Protein AF-A0A969ZSQ7-F1 (afdb_monomer)

Mean predicted aligned error: 23.07 Å

Radius of gyration: 61.76 Å; Cα contacts (8 Å, |Δi|>4): 231; chains: 1; bounding box: 95×28×209 Å

Secondary structure (DSSP, 8-state):
-HHHHHHHHHHHHHHHHTT-------------EEE-----EETTEEPP-SS--EEETTEEE--HHHHHHHTTEEEEEEGGGTEEEEEE-TT--S-HHHHHHHHHHHHHHHHHHHHHHHHHHHHHHHHHHHHHHHHHHHHHHHHHHHHHHHHHHHS--S---SHHHHHS----HHHHHHHHHHHSS---SHHHHHHHHHHHHSS----SS-SSS-SSS--HHHHHHHHHHHSS---SHHHHHHHHHHHHSS---S-SSSTTHHHH--HHHHHHHHHHHSS---SHHHHHHHHHHHHS-PPP-

Solvent-accessible surface area (backbone atoms only — not comparable to full-atom values): 18114 Å² total; per-residue (Å²): 110,77,69,58,54,54,53,52,53,50,53,52,52,53,56,62,61,68,70,72,76,77,79,81,78,75,78,77,81,77,80,67,72,47,76,59,96,68,82,52,69,57,95,92,38,77,58,76,62,96,52,81,35,35,36,47,89,93,39,80,47,68,57,64,64,47,56,38,47,74,70,60,33,40,79,44,80,39,75,92,76,74,40,78,48,77,43,78,40,89,82,70,61,75,58,68,65,55,58,50,49,52,50,50,52,51,51,52,52,51,52,50,51,51,51,51,51,54,52,49,56,50,52,53,51,55,49,52,54,49,51,55,50,51,56,50,51,51,52,53,50,50,50,53,51,52,55,48,54,53,50,49,66,72,59,61,72,76,89,79,54,76,76,45,44,76,71,68,67,79,70,47,66,62,20,44,47,42,31,25,75,75,67,78,46,74,64,85,50,72,67,45,44,43,47,12,36,25,69,56,70,76,44,71,72,78,76,86,74,70,70,78,53,79,84,77,76,80,43,65,66,27,52,43,38,32,24,72,75,67,76,45,76,69,86,48,72,69,43,47,51,49,9,42,26,67,57,70,76,47,75,80,80,83,81,82,70,45,83,62,44,66,68,60,63,32,64,64,21,40,48,42,32,23,74,74,66,79,44,72,66,87,48,72,69,44,36,53,47,12,38,26,68,57,69,75,46,78,87,83,130

Structure (mmCIF, N/CA/C/O backbone):
data_AF-A0A969ZSQ7-F1
#
_entry.id   AF-A0A969ZSQ7-F1
#
loop_
_atom_site.group_PDB
_atom_site.id
_atom_site.type_symbol
_atom_site.label_atom_id
_atom_site.label_alt_id
_atom_site.label_comp_id
_atom_site.label_asym_id
_atom_site.label_entity_id
_atom_site.label_seq_id
_atom_site.pdbx_PDB_ins_code
_atom_site.Cartn_x
_atom_site.Cartn_y
_atom_site.Cartn_z
_atom_site.occupancy
_atom_site.B_iso_or_equiv
_atom_site.auth_seq_id
_atom_site.auth_comp_id
_atom_site.auth_asym_id
_atom_site.auth_atom_id
_atom_site.pdbx_PDB_model_num
ATOM 1 N N . MET A 1 1 ? 10.959 5.715 130.810 1.00 61.47 1 MET A N 1
ATOM 2 C CA . MET A 1 1 ? 11.639 5.260 129.572 1.00 61.47 1 MET A CA 1
ATOM 3 C C . MET A 1 1 ? 10.783 4.331 128.705 1.00 61.47 1 MET A C 1
ATOM 5 O O . MET A 1 1 ? 10.544 4.699 127.569 1.00 61.47 1 MET A O 1
ATOM 9 N N . LYS A 1 2 ? 10.222 3.214 129.211 1.00 57.47 2 LYS A N 1
ATOM 10 C CA . LYS A 1 2 ? 9.442 2.240 128.397 1.00 57.47 2 LYS A CA 1
ATOM 11 C C . LYS A 1 2 ? 8.223 2.805 127.635 1.00 57.47 2 LYS A C 1
ATOM 13 O O . LYS A 1 2 ? 7.868 2.280 126.587 1.00 57.47 2 LYS A O 1
ATOM 18 N N . LYS A 1 3 ? 7.568 3.858 128.146 1.00 64.69 3 LYS A N 1
ATOM 19 C CA . LYS A 1 3 ? 6.442 4.522 127.455 1.00 64.69 3 LYS A CA 1
ATOM 20 C C . LYS A 1 3 ? 6.908 5.379 126.267 1.00 64.69 3 LYS A C 1
ATOM 22 O O . LYS A 1 3 ? 6.240 5.394 125.246 1.00 64.69 3 LYS A O 1
ATOM 27 N N . PHE A 1 4 ? 8.076 6.015 126.375 1.00 75.75 4 PHE A N 1
ATOM 28 C CA . PHE A 1 4 ? 8.642 6.862 125.320 1.00 75.75 4 PHE A CA 1
ATOM 29 C C . PHE A 1 4 ? 9.184 6.022 124.156 1.00 75.75 4 PHE A C 1
ATOM 31 O O . PHE A 1 4 ? 8.917 6.330 123.001 1.00 75.75 4 PHE A O 1
ATOM 38 N N . THR A 1 5 ? 9.838 4.892 124.453 1.00 69.25 5 THR A N 1
ATOM 39 C CA . THR A 1 5 ? 10.302 3.952 123.421 1.00 69.25 5 THR A CA 1
ATOM 40 C C . THR A 1 5 ? 9.153 3.355 122.611 1.00 69.25 5 THR A C 1
ATOM 42 O O . THR A 1 5 ? 9.301 3.209 121.406 1.00 69.25 5 THR A O 1
ATOM 45 N N . ARG A 1 6 ? 7.994 3.080 123.232 1.00 77.56 6 ARG A N 1
ATOM 46 C CA . ARG A 1 6 ? 6.798 2.565 122.531 1.00 77.56 6 ARG A CA 1
ATOM 47 C C . ARG A 1 6 ? 6.170 3.589 121.582 1.00 77.56 6 ARG A C 1
ATOM 49 O O . ARG A 1 6 ? 5.727 3.219 120.499 1.00 77.56 6 ARG A O 1
ATOM 56 N N . VAL A 1 7 ? 6.151 4.863 121.977 1.00 81.25 7 VAL A N 1
ATOM 57 C CA . VAL A 1 7 ? 5.645 5.956 121.129 1.00 81.25 7 VAL A CA 1
ATOM 58 C C . VAL A 1 7 ? 6.593 6.207 119.955 1.00 81.25 7 VAL A C 1
ATOM 60 O O . VAL A 1 7 ? 6.140 6.346 118.823 1.00 81.25 7 VAL A O 1
ATOM 63 N N . LEU A 1 8 ? 7.907 6.170 120.195 1.00 81.12 8 LEU A N 1
ATOM 64 C CA . LEU A 1 8 ? 8.912 6.355 119.149 1.00 81.12 8 LEU A CA 1
ATOM 65 C C . LEU A 1 8 ? 8.883 5.224 118.107 1.00 81.12 8 LEU A C 1
ATOM 67 O O . LEU A 1 8 ? 8.945 5.491 116.910 1.00 81.12 8 LEU A O 1
ATOM 71 N N . THR A 1 9 ? 8.711 3.968 118.535 1.00 80.69 9 THR A N 1
ATOM 72 C CA . THR A 1 9 ? 8.566 2.837 117.603 1.00 80.69 9 THR A CA 1
ATOM 73 C C . THR A 1 9 ? 7.286 2.914 116.771 1.00 80.69 9 THR A C 1
ATOM 75 O O . THR A 1 9 ? 7.308 2.547 115.601 1.00 80.69 9 THR A O 1
ATOM 78 N N . LEU A 1 10 ? 6.187 3.430 117.335 1.00 83.00 10 LEU A N 1
ATOM 79 C CA . LEU A 1 10 ? 4.943 3.648 116.588 1.00 83.00 10 LEU A CA 1
ATOM 80 C C . LEU A 1 10 ? 5.103 4.739 115.523 1.00 83.00 10 LEU A C 1
ATOM 82 O O . LEU A 1 10 ? 4.642 4.562 114.400 1.00 83.00 10 LEU A O 1
ATOM 86 N N . LEU A 1 11 ? 5.809 5.828 115.835 1.00 82.44 11 LEU A N 1
ATOM 87 C CA . LEU A 1 11 ? 6.062 6.903 114.872 1.00 82.44 11 LEU A CA 1
ATOM 88 C C . LEU A 1 11 ? 6.964 6.456 113.715 1.00 82.44 11 LEU A C 1
ATOM 90 O O . LEU A 1 11 ? 6.684 6.787 112.566 1.00 82.44 11 LEU A O 1
ATOM 94 N N . ILE A 1 12 ? 8.000 5.657 113.992 1.00 82.31 12 ILE A N 1
ATOM 95 C CA . ILE A 1 12 ? 8.876 5.114 112.943 1.00 82.31 12 ILE A CA 1
ATOM 96 C C . ILE A 1 12 ? 8.110 4.118 112.059 1.00 82.31 12 ILE A C 1
ATOM 98 O O . ILE A 1 12 ? 8.255 4.153 110.840 1.00 82.31 12 ILE A O 1
ATOM 102 N N . ALA A 1 13 ? 7.239 3.285 112.639 1.00 78.56 13 ALA A N 1
ATOM 103 C CA . ALA A 1 13 ? 6.396 2.374 111.865 1.00 78.56 13 ALA A CA 1
ATOM 104 C C . ALA A 1 13 ? 5.436 3.126 110.922 1.00 78.56 13 ALA A C 1
ATOM 106 O O . ALA A 1 13 ? 5.283 2.736 109.766 1.00 78.56 13 ALA A O 1
ATOM 107 N N . ILE A 1 14 ? 4.847 4.238 111.375 1.00 80.38 14 ILE A N 1
ATOM 108 C CA . ILE A 1 14 ? 3.971 5.082 110.545 1.00 80.38 14 ILE A CA 1
ATOM 109 C C . ILE A 1 14 ? 4.765 5.761 109.418 1.00 80.38 14 ILE A C 1
ATOM 111 O O . ILE A 1 14 ? 4.293 5.822 108.282 1.00 80.38 14 ILE A O 1
ATOM 115 N N . LEU A 1 15 ? 5.993 6.213 109.695 1.00 77.56 15 LEU A N 1
ATOM 116 C CA . LEU A 1 15 ? 6.852 6.840 108.690 1.00 77.56 15 LEU A CA 1
ATOM 117 C C . LEU A 1 15 ? 7.253 5.850 107.582 1.00 77.56 15 LEU A C 1
ATOM 119 O O . LEU A 1 15 ? 7.202 6.195 106.403 1.00 77.56 15 LEU A O 1
ATOM 123 N N . VAL A 1 16 ? 7.588 4.606 107.941 1.00 78.00 16 VAL A N 1
ATOM 124 C CA . VAL A 1 16 ? 7.942 3.553 106.971 1.00 78.00 16 VAL A CA 1
ATOM 125 C C . VAL A 1 16 ? 6.724 3.118 106.148 1.00 78.00 16 VAL A C 1
ATOM 127 O O . VAL A 1 16 ? 6.847 2.897 104.945 1.00 78.00 16 VAL A O 1
ATOM 130 N N . LEU A 1 17 ? 5.529 3.080 106.749 1.00 71.81 17 LEU A N 1
ATOM 131 C CA . LEU A 1 17 ? 4.286 2.790 106.024 1.00 71.81 17 LEU A CA 1
ATOM 132 C C . LEU A 1 17 ? 3.929 3.887 105.008 1.00 71.81 17 LEU A C 1
ATOM 134 O O . LEU A 1 17 ? 3.378 3.582 103.950 1.00 71.81 17 LEU A O 1
ATOM 138 N N . SER A 1 18 ? 4.305 5.142 105.272 1.00 65.88 18 SER A N 1
ATOM 139 C CA . SER A 1 18 ? 3.998 6.267 104.380 1.00 65.88 18 SER A CA 1
ATOM 140 C C . SER A 1 18 ? 4.801 6.296 103.068 1.00 65.88 18 SER A C 1
ATOM 142 O O . SER A 1 18 ? 4.417 7.011 102.147 1.00 65.88 18 SER A O 1
ATOM 144 N N . GLN A 1 19 ? 5.872 5.502 102.929 1.00 64.06 19 GLN A N 1
ATOM 145 C CA . GLN A 1 19 ? 6.703 5.490 101.712 1.00 64.06 19 GLN A CA 1
ATOM 146 C C . GLN A 1 19 ? 6.273 4.471 100.642 1.00 64.06 19 GLN A C 1
ATOM 148 O O . GLN A 1 19 ? 6.934 4.338 99.617 1.00 64.06 19 GLN A O 1
ATOM 153 N N . SER A 1 20 ? 5.157 3.763 100.828 1.00 61.28 20 SER A N 1
ATOM 154 C CA . SER A 1 20 ? 4.711 2.709 99.899 1.00 61.28 20 SER A CA 1
ATOM 155 C C . SER A 1 20 ? 3.715 3.170 98.823 1.00 61.28 20 SER A C 1
ATOM 157 O O . SER A 1 20 ? 2.967 2.361 98.278 1.00 61.28 20 SER A O 1
ATOM 159 N N . MET A 1 21 ? 3.717 4.454 98.452 1.00 62.06 21 MET A N 1
ATOM 160 C CA . MET A 1 21 ? 2.939 4.934 97.304 1.00 62.06 21 MET A CA 1
ATOM 161 C C . MET A 1 21 ? 3.790 4.889 96.027 1.00 62.06 21 MET A C 1
ATOM 163 O O . MET A 1 21 ? 4.382 5.877 95.598 1.00 62.06 21 MET A O 1
ATOM 167 N N . VAL A 1 22 ? 3.858 3.710 95.407 1.00 66.19 22 VAL A N 1
ATOM 168 C CA . VAL A 1 22 ? 4.329 3.580 94.023 1.00 66.19 22 VAL A CA 1
ATOM 169 C C . VAL A 1 22 ? 3.197 4.060 93.117 1.00 66.19 22 VAL A C 1
ATOM 171 O O . VAL A 1 22 ? 2.190 3.373 92.954 1.00 66.19 22 VAL A O 1
ATOM 174 N N . TYR A 1 23 ? 3.336 5.244 92.523 1.00 66.75 23 TYR A N 1
ATOM 175 C CA . TYR A 1 23 ? 2.441 5.656 91.446 1.00 66.75 23 TYR A CA 1
ATOM 176 C C . TYR A 1 23 ? 2.728 4.776 90.230 1.00 66.75 23 TYR A C 1
ATOM 178 O O . TYR A 1 23 ? 3.790 4.874 89.615 1.00 66.75 23 TYR A O 1
ATOM 186 N N . ALA A 1 24 ? 1.782 3.911 89.871 1.00 56.81 24 ALA A N 1
ATOM 187 C CA . ALA A 1 24 ? 1.786 3.273 88.566 1.00 56.81 24 ALA A CA 1
ATOM 188 C C . ALA A 1 24 ? 1.605 4.371 87.505 1.00 56.81 24 ALA A C 1
ATOM 190 O O . ALA A 1 24 ? 0.488 4.797 87.214 1.00 56.81 24 ALA A O 1
ATOM 191 N N . SER A 1 25 ? 2.711 4.866 86.944 1.00 62.16 25 SER A N 1
ATOM 192 C CA . SER A 1 25 ? 2.674 5.654 85.715 1.00 62.16 25 SER A CA 1
ATOM 193 C C . SER A 1 25 ? 2.266 4.707 84.593 1.00 62.16 25 SER A C 1
ATOM 195 O O . SER A 1 25 ? 3.094 4.015 84.003 1.00 62.16 25 SER A O 1
ATOM 197 N N . GLY A 1 26 ? 0.958 4.600 84.357 1.00 60.06 26 GLY A N 1
ATOM 198 C CA . GLY A 1 26 ? 0.441 3.929 83.178 1.00 60.06 26 GLY A CA 1
ATOM 199 C C . GLY A 1 26 ? 0.959 4.676 81.957 1.00 60.06 26 GLY A C 1
ATOM 200 O O . GLY A 1 26 ? 0.503 5.782 81.666 1.00 60.06 26 GLY A O 1
ATOM 201 N N . THR A 1 27 ? 1.924 4.100 81.248 1.00 57.12 27 THR A N 1
ATOM 202 C CA . THR A 1 27 ? 2.354 4.609 79.950 1.00 57.12 27 THR A CA 1
ATOM 203 C C . THR A 1 27 ? 1.152 4.553 79.007 1.00 57.12 27 THR A C 1
ATOM 205 O O . THR A 1 27 ? 0.773 3.500 78.497 1.00 57.12 27 THR A O 1
ATOM 208 N N . ARG A 1 28 ? 0.496 5.698 78.776 1.00 59.94 28 ARG A N 1
ATOM 209 C CA . ARG A 1 28 ? -0.471 5.826 77.682 1.00 59.94 28 ARG A CA 1
ATOM 210 C C . ARG A 1 28 ? 0.310 5.683 76.383 1.00 59.94 28 ARG A C 1
ATOM 212 O O . ARG A 1 28 ? 0.975 6.622 75.959 1.00 59.94 28 ARG A O 1
ATOM 219 N N . SER A 1 29 ? 0.238 4.511 75.759 1.00 59.28 29 SER A N 1
ATOM 220 C CA . SER A 1 29 ? 0.692 4.349 74.381 1.00 59.28 29 SER A CA 1
ATOM 221 C C . SER A 1 29 ? -0.190 5.226 73.492 1.00 59.28 29 SER A C 1
ATOM 223 O O . SER A 1 29 ? -1.377 4.953 73.305 1.00 59.28 29 SER A O 1
ATOM 225 N N . THR A 1 30 ? 0.353 6.344 73.016 1.00 58.38 30 THR A N 1
ATOM 226 C CA . THR A 1 30 ? -0.350 7.237 72.098 1.00 58.38 30 THR A CA 1
ATOM 227 C C . THR A 1 30 ? -0.219 6.669 70.687 1.00 58.38 30 THR A C 1
ATOM 229 O O . THR A 1 30 ? 0.828 6.754 70.047 1.00 58.38 30 THR A O 1
ATOM 232 N N . LYS A 1 31 ? -1.293 6.058 70.172 1.00 66.88 31 LYS A N 1
ATOM 233 C CA . LYS A 1 31 ? -1.353 5.687 68.753 1.00 66.88 31 LYS A CA 1
ATOM 234 C C . LYS A 1 31 ? -1.403 6.965 67.917 1.00 66.88 31 LYS A C 1
ATOM 236 O O . LYS A 1 31 ? -2.297 7.788 68.101 1.00 66.88 31 LYS A O 1
ATOM 241 N N . ARG A 1 32 ? -0.450 7.143 66.997 1.00 66.19 32 ARG A N 1
ATOM 242 C CA . ARG A 1 32 ? -0.498 8.241 66.019 1.00 66.19 32 ARG A CA 1
ATOM 243 C C . ARG A 1 32 ? -1.578 7.902 64.992 1.00 66.19 32 ARG A C 1
ATOM 245 O O . ARG A 1 32 ? -1.411 6.964 64.217 1.00 66.19 32 ARG A O 1
ATOM 252 N N . VAL A 1 33 ? -2.681 8.641 65.026 1.00 70.06 33 VAL A N 1
ATOM 253 C CA . VAL A 1 33 ? -3.760 8.568 64.035 1.00 70.06 33 VAL A CA 1
ATOM 254 C C . VAL A 1 33 ? -3.617 9.777 63.124 1.00 70.06 33 VAL A C 1
ATOM 256 O O . VAL A 1 33 ? -3.600 10.907 63.609 1.00 70.06 33 VAL A O 1
ATOM 259 N N . TRP A 1 34 ? -3.492 9.550 61.819 1.00 71.88 34 TRP A N 1
ATOM 260 C CA . TRP A 1 34 ? -3.538 10.625 60.833 1.00 71.88 34 TRP A CA 1
ATOM 261 C C . TRP A 1 34 ? -4.888 10.608 60.123 1.00 71.88 34 TRP A C 1
ATOM 263 O O . TRP A 1 34 ? -5.304 9.582 59.582 1.00 71.88 34 TRP A O 1
ATOM 273 N N . GLN A 1 35 ? -5.563 11.752 60.147 1.00 66.62 35 GLN A N 1
ATOM 274 C CA . GLN A 1 35 ? -6.779 12.023 59.392 1.00 66.62 35 GLN A CA 1
ATOM 275 C C . GLN A 1 35 ? -6.407 13.056 58.335 1.00 66.62 35 GLN A C 1
ATOM 277 O O . GLN A 1 35 ? -6.004 14.169 58.670 1.00 66.62 35 GLN A O 1
ATOM 282 N N . GLY A 1 36 ? -6.490 12.682 57.066 1.00 66.62 36 GLY A N 1
ATOM 283 C CA . GLY A 1 36 ? -6.283 13.615 55.966 1.00 66.62 36 GLY A CA 1
ATOM 284 C C . GLY A 1 36 ? -7.260 13.358 54.828 1.00 66.62 36 GLY A C 1
ATOM 285 O O . GLY A 1 36 ? -8.027 12.391 54.888 1.00 66.62 36 GLY A O 1
ATOM 286 N N . PRO A 1 37 ? -7.275 14.230 53.803 1.00 71.06 37 PRO A N 1
ATOM 287 C CA . PRO A 1 37 ? -8.263 14.199 52.731 1.00 71.06 37 PRO A CA 1
ATOM 288 C C . PRO A 1 37 ? -7.980 13.047 51.758 1.00 71.06 37 PRO A C 1
ATOM 290 O O . PRO A 1 37 ? -7.481 13.237 50.655 1.00 71.06 37 PRO A O 1
ATOM 293 N N . LEU A 1 38 ? -8.287 11.829 52.190 1.00 82.38 38 LEU A N 1
ATOM 294 C CA . LEU A 1 38 ? -8.284 10.636 51.358 1.00 82.38 38 LEU A CA 1
ATOM 295 C C . LEU A 1 38 ? -9.624 10.554 50.625 1.00 82.38 38 LEU A C 1
ATOM 297 O O . LEU A 1 38 ? -10.677 10.446 51.255 1.00 82.38 38 LEU A O 1
ATOM 301 N N . GLN A 1 39 ? -9.569 10.618 49.297 1.00 85.44 39 GLN A N 1
ATOM 302 C CA . GLN A 1 39 ? -10.719 10.406 48.422 1.00 85.44 39 GLN A CA 1
ATOM 303 C C . GLN A 1 39 ? -10.712 8.965 47.912 1.00 85.44 39 GLN A C 1
ATOM 305 O O . GLN A 1 39 ? -9.653 8.404 47.630 1.00 85.44 39 GLN A O 1
ATOM 310 N N . VAL A 1 40 ? -11.896 8.367 47.806 1.00 85.94 40 VAL A N 1
ATOM 311 C CA . VAL A 1 40 ? -12.089 7.000 47.311 1.00 85.94 40 VAL A CA 1
ATOM 312 C C . VAL A 1 40 ? -12.930 7.077 46.046 1.00 85.94 40 VAL A C 1
ATOM 314 O O . VAL A 1 40 ? -13.956 7.750 46.044 1.00 85.94 40 VAL A O 1
ATOM 317 N N . PHE A 1 41 ? -12.504 6.387 44.988 1.00 88.81 41 PHE A N 1
ATOM 318 C CA . PHE A 1 41 ? -13.216 6.325 43.712 1.00 88.81 41 PHE A CA 1
ATOM 319 C C . PHE A 1 41 ? -13.635 4.887 43.403 1.00 88.81 41 PHE A C 1
ATOM 321 O O . PHE A 1 41 ? -12.869 3.953 43.639 1.00 88.81 41 PHE A O 1
ATOM 328 N N . TYR A 1 42 ? -14.831 4.725 42.846 1.00 83.69 42 TYR A N 1
ATOM 329 C CA . TYR A 1 42 ? -15.335 3.480 42.272 1.00 83.69 42 TYR A CA 1
ATOM 330 C C . TYR A 1 42 ? -15.841 3.785 40.860 1.00 83.69 42 TYR A C 1
ATOM 332 O O . TYR A 1 42 ? -16.658 4.686 40.697 1.00 83.69 42 TYR A O 1
ATOM 340 N N . ASN A 1 43 ? -15.315 3.092 39.843 1.00 83.56 43 ASN A N 1
ATOM 341 C CA . ASN A 1 43 ? -15.604 3.363 38.425 1.00 83.56 43 ASN A CA 1
ATOM 342 C C . ASN A 1 43 ? -15.529 4.862 38.072 1.00 83.56 43 ASN A C 1
ATOM 344 O O . ASN A 1 43 ? -16.466 5.428 37.522 1.00 83.56 43 ASN A O 1
ATOM 348 N N . GLU A 1 44 ? -14.426 5.513 38.460 1.00 86.75 44 GLU A N 1
ATOM 349 C CA . GLU A 1 44 ? -14.158 6.946 38.226 1.00 86.75 44 GLU A CA 1
ATOM 350 C C . GLU A 1 44 ? -15.107 7.927 38.949 1.00 86.75 44 GLU A C 1
ATOM 352 O O . GLU A 1 44 ? -14.930 9.141 38.862 1.00 86.75 44 GLU A O 1
ATOM 357 N N . GLN A 1 45 ? -16.057 7.432 39.747 1.00 83.31 45 GLN A N 1
ATOM 358 C CA . GLN A 1 45 ? -16.962 8.247 40.557 1.00 83.31 45 GLN A CA 1
ATOM 359 C C . GLN A 1 45 ? -16.508 8.297 42.019 1.00 83.31 45 GLN A C 1
ATOM 361 O O . GLN A 1 45 ? -16.139 7.281 42.610 1.00 83.31 45 GLN A O 1
ATOM 366 N N . ALA A 1 46 ? -16.536 9.487 42.623 1.00 86.88 46 ALA A N 1
ATOM 367 C CA . ALA A 1 46 ? -16.163 9.674 44.023 1.00 86.88 46 ALA A CA 1
ATOM 368 C C . ALA A 1 46 ? -17.200 9.031 44.962 1.00 86.88 46 ALA A C 1
ATOM 370 O O . ALA A 1 46 ? -18.390 9.346 44.907 1.00 86.88 46 ALA A O 1
ATOM 371 N N . VAL A 1 47 ? -16.738 8.159 45.859 1.00 87.81 47 VAL A N 1
ATOM 372 C CA . VAL A 1 47 ? -17.571 7.507 46.874 1.00 87.81 47 VAL A CA 1
ATOM 373 C C . VAL A 1 47 ? -17.813 8.475 48.029 1.00 87.81 47 VAL A C 1
ATOM 375 O O . VAL A 1 47 ? -16.870 9.016 48.610 1.00 87.81 47 VAL A O 1
ATOM 378 N N . GLN A 1 48 ? -19.078 8.672 48.403 1.00 86.12 48 GLN A N 1
ATOM 379 C CA . GLN A 1 48 ? -19.420 9.467 49.580 1.00 86.12 48 GLN A CA 1
ATOM 380 C C . GLN A 1 48 ? -19.102 8.687 50.859 1.00 86.12 48 GLN A C 1
ATOM 382 O O . GLN A 1 48 ? -19.614 7.593 51.084 1.00 86.12 48 GLN A O 1
ATOM 387 N N . LEU A 1 49 ? -18.251 9.257 51.714 1.00 85.88 49 LEU A N 1
ATOM 388 C CA . LEU A 1 49 ? -17.833 8.638 52.969 1.00 85.88 49 LEU A CA 1
ATOM 389 C C . LEU A 1 49 ? -18.480 9.360 54.154 1.00 85.88 49 LEU A C 1
ATOM 391 O O . LEU A 1 49 ? -18.265 10.553 54.351 1.00 85.88 49 LEU A O 1
ATOM 395 N N . SER A 1 50 ? -19.215 8.626 54.994 1.00 81.88 50 SER A N 1
ATOM 396 C CA . SER A 1 50 ? -19.800 9.157 56.239 1.00 81.88 50 SER A CA 1
ATOM 397 C C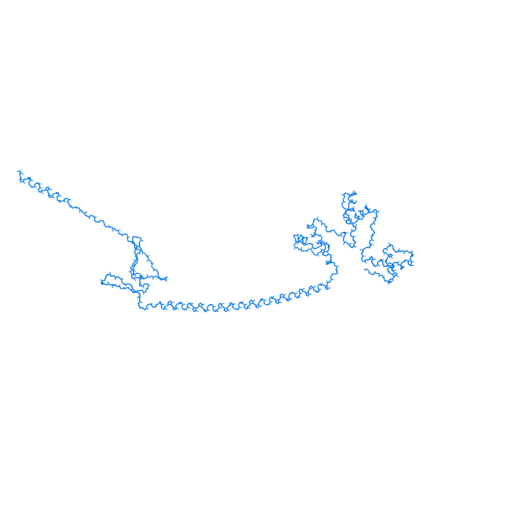 . SER A 1 50 ? -18.757 9.451 57.324 1.00 81.88 50 SER A C 1
ATOM 399 O O . SER A 1 50 ? -19.045 10.097 58.329 1.00 81.88 50 SER A O 1
ATOM 401 N N . THR A 1 51 ? -17.548 8.915 57.179 1.00 84.75 51 THR A N 1
ATOM 402 C CA . THR A 1 51 ? -16.439 9.094 58.117 1.00 84.75 51 THR A CA 1
ATOM 403 C C . THR A 1 51 ? -15.145 9.150 57.322 1.00 84.75 51 THR A C 1
ATOM 405 O O . THR A 1 51 ? -14.957 8.372 56.388 1.00 84.75 51 THR A O 1
ATOM 408 N N . GLN A 1 52 ? -14.258 10.079 57.669 1.00 85.81 52 GLN A N 1
ATOM 409 C CA . GLN A 1 52 ? -13.010 10.249 56.934 1.00 85.81 52 GLN A CA 1
ATOM 410 C C . GLN A 1 52 ? -12.095 9.025 57.121 1.00 85.81 52 GLN A C 1
ATOM 412 O O . GLN A 1 52 ? -12.016 8.493 58.234 1.00 85.81 52 GLN A O 1
ATOM 417 N N . PRO A 1 53 ? -11.391 8.572 56.069 1.00 89.06 53 PRO A N 1
ATOM 418 C CA . PRO A 1 53 ? -10.394 7.521 56.201 1.00 89.06 53 PRO A CA 1
ATOM 419 C C . PRO A 1 53 ? -9.305 7.894 57.208 1.00 89.06 53 PRO A C 1
ATOM 421 O O . PRO A 1 53 ? -8.896 9.052 57.306 1.00 89.06 53 PRO A O 1
ATOM 424 N N . MET A 1 54 ? -8.807 6.898 57.936 1.00 88.50 54 MET A N 1
ATOM 425 C CA . MET A 1 54 ? -7.774 7.092 58.956 1.00 88.50 54 MET A CA 1
ATOM 426 C C . MET A 1 54 ? -6.548 6.255 58.635 1.00 88.50 54 MET A C 1
ATOM 428 O O . MET A 1 54 ? -6.679 5.091 58.272 1.00 88.50 54 MET A O 1
ATOM 432 N N . ILE A 1 55 ? -5.355 6.806 58.833 1.00 87.00 55 ILE A N 1
ATOM 433 C CA . ILE A 1 55 ? -4.113 6.033 58.789 1.00 87.00 55 ILE A CA 1
ATOM 434 C C . ILE A 1 55 ? -3.674 5.761 60.228 1.00 87.00 55 ILE A C 1
ATOM 436 O O . ILE A 1 55 ? -3.404 6.692 60.990 1.00 87.00 55 ILE A O 1
ATOM 440 N N . ILE A 1 56 ? -3.607 4.483 60.599 1.00 88.50 56 ILE A N 1
ATOM 441 C CA . ILE A 1 56 ? -3.146 4.011 61.911 1.00 88.50 56 ILE A CA 1
ATOM 442 C C . ILE A 1 56 ? -2.034 2.999 61.660 1.00 88.50 56 ILE A C 1
ATOM 444 O O . ILE A 1 56 ? -2.243 2.041 60.923 1.00 88.50 56 ILE A O 1
ATOM 448 N N . GLU A 1 57 ? -0.855 3.212 62.254 1.00 87.44 57 GLU A N 1
ATOM 449 C CA . GLU A 1 57 ? 0.282 2.276 62.147 1.00 87.44 57 GLU A CA 1
ATOM 450 C C . GLU A 1 57 ? 0.589 1.877 60.686 1.00 87.44 57 GLU A C 1
ATOM 452 O O . GLU A 1 57 ? 0.792 0.709 60.362 1.00 87.44 57 GLU A O 1
ATOM 457 N N . ASN A 1 58 ? 0.594 2.869 59.785 1.00 86.69 58 ASN A N 1
ATOM 458 C CA . ASN A 1 58 ? 0.848 2.695 58.350 1.00 86.69 58 ASN A CA 1
ATOM 459 C C . ASN A 1 58 ? -0.191 1.831 57.600 1.00 86.69 58 ASN A C 1
ATOM 461 O O . ASN A 1 58 ? 0.091 1.302 56.526 1.00 86.69 58 ASN A O 1
ATOM 465 N N . ARG A 1 59 ? -1.402 1.685 58.150 1.00 88.25 59 ARG A N 1
ATOM 466 C CA . ARG A 1 59 ? -2.554 1.059 57.488 1.00 88.25 59 ARG A CA 1
ATOM 467 C C . ARG A 1 59 ? -3.679 2.067 57.332 1.00 88.25 59 ARG A C 1
ATOM 469 O O . ARG A 1 59 ? -4.014 2.769 58.284 1.00 88.25 59 ARG A O 1
ATOM 476 N N . THR A 1 60 ? -4.283 2.100 56.151 1.00 89.12 60 THR A N 1
ATOM 477 C CA . THR A 1 60 ? -5.452 2.936 55.872 1.00 89.12 60 THR A CA 1
ATOM 478 C C . THR A 1 60 ? -6.725 2.175 56.221 1.00 89.12 60 THR A C 1
ATOM 480 O O . THR A 1 60 ? -6.985 1.098 55.692 1.00 89.12 60 THR A O 1
ATOM 483 N N . TYR A 1 61 ? -7.526 2.751 57.105 1.00 88.88 61 TYR A N 1
ATOM 484 C CA . TYR A 1 61 ? -8.822 2.252 57.529 1.00 88.88 61 TYR A CA 1
ATOM 485 C C . TYR A 1 61 ? -9.914 3.037 56.813 1.00 88.88 61 TYR A C 1
ATOM 487 O O . TYR A 1 61 ? -9.952 4.268 56.875 1.00 88.88 61 TYR A O 1
ATOM 495 N N . LEU A 1 62 ? -10.802 2.304 56.146 1.00 89.94 62 LEU A N 1
ATOM 496 C CA . LEU A 1 62 ? -11.956 2.840 55.435 1.00 89.94 62 LEU A CA 1
ATOM 497 C C . LEU A 1 62 ? -13.252 2.449 56.158 1.00 89.94 62 LEU A C 1
ATOM 499 O O . LEU A 1 62 ? -13.323 1.353 56.723 1.00 89.94 62 LEU A O 1
ATOM 503 N N . PRO A 1 63 ? -14.296 3.297 56.128 1.00 90.12 63 PRO A N 1
ATOM 504 C CA . PRO A 1 63 ? -15.609 2.924 56.641 1.00 90.12 63 PRO A CA 1
ATOM 505 C C . PRO A 1 63 ? -16.191 1.777 55.808 1.00 90.12 63 PRO A C 1
ATOM 507 O O . PRO A 1 63 ? -16.609 1.974 54.669 1.00 90.12 63 PRO A O 1
ATOM 510 N N . ILE A 1 64 ? -16.238 0.572 56.382 1.00 89.75 64 ILE A N 1
ATOM 511 C CA . ILE A 1 64 ? -16.658 -0.643 55.667 1.00 89.75 64 ILE A CA 1
ATOM 512 C C . ILE A 1 64 ? -18.061 -0.527 55.056 1.00 89.75 64 ILE A C 1
ATOM 514 O O . ILE A 1 64 ? -18.286 -1.016 53.953 1.00 89.75 64 ILE A O 1
ATOM 518 N N . ARG A 1 65 ? -18.986 0.169 55.734 1.00 90.12 65 ARG A N 1
ATOM 519 C CA . ARG A 1 65 ? -20.351 0.393 55.243 1.00 90.12 65 ARG A CA 1
ATOM 520 C C . ARG A 1 65 ? -20.361 1.179 53.932 1.00 90.12 65 ARG A C 1
ATOM 522 O O . ARG A 1 65 ? -21.001 0.736 52.993 1.00 90.12 65 ARG A O 1
ATOM 529 N N . ALA A 1 66 ? -19.605 2.276 53.850 1.00 88.56 66 ALA A N 1
ATOM 530 C CA . ALA A 1 66 ? -19.558 3.108 52.648 1.00 88.56 66 ALA A CA 1
ATOM 531 C C . ALA A 1 66 ? -18.989 2.342 51.441 1.00 88.56 66 ALA A C 1
ATOM 533 O O . ALA A 1 66 ? -19.484 2.479 50.329 1.00 88.56 66 ALA A O 1
ATOM 534 N N . ILE A 1 67 ? -17.982 1.490 51.669 1.00 90.00 67 ILE A N 1
ATOM 535 C CA . ILE A 1 67 ? -17.410 0.642 50.613 1.00 90.00 67 ILE A CA 1
ATOM 536 C C . ILE A 1 67 ? -18.410 -0.428 50.163 1.00 90.00 67 ILE A C 1
ATOM 538 O O . ILE A 1 67 ? -18.612 -0.615 48.968 1.00 90.00 67 ILE A O 1
ATOM 542 N N . ALA A 1 68 ? -19.060 -1.113 51.105 1.00 90.81 68 ALA A N 1
ATOM 543 C CA . ALA A 1 68 ? -20.047 -2.139 50.787 1.00 90.81 68 ALA A CA 1
ATOM 544 C C . ALA A 1 68 ? -21.279 -1.557 50.064 1.00 90.81 68 ALA A C 1
ATOM 546 O O . ALA A 1 68 ? -21.756 -2.150 49.101 1.00 90.81 68 ALA A O 1
ATOM 547 N N . GLU A 1 69 ? -21.753 -0.374 50.463 1.00 86.25 69 GLU A N 1
ATOM 548 C CA . GLU A 1 69 ? -22.851 0.331 49.790 1.00 86.25 69 GLU A CA 1
ATOM 549 C C . GLU A 1 69 ? -22.463 0.809 48.384 1.00 86.25 69 GLU A C 1
ATOM 551 O O . GLU A 1 69 ? -23.263 0.669 47.460 1.00 86.25 69 GLU A O 1
ATOM 556 N N . ALA A 1 70 ? -21.233 1.302 48.188 1.00 86.12 70 ALA A N 1
ATOM 557 C CA . ALA A 1 70 ? -20.721 1.660 46.860 1.00 86.12 70 ALA A CA 1
ATOM 558 C C . ALA A 1 70 ? -20.666 0.450 45.911 1.00 86.12 70 ALA A C 1
ATOM 560 O O . ALA A 1 70 ? -20.913 0.586 44.717 1.00 86.12 70 ALA A O 1
ATOM 561 N N . LEU A 1 71 ? -20.412 -0.743 46.456 1.00 86.81 71 LEU A N 1
ATOM 562 C CA . LEU A 1 71 ? -20.476 -2.022 45.743 1.00 86.81 71 LEU A CA 1
ATOM 563 C C . LEU A 1 71 ? -21.907 -2.589 45.640 1.00 86.81 71 LEU A C 1
ATOM 565 O O . LEU A 1 71 ? -22.089 -3.737 45.240 1.00 86.81 71 LEU A O 1
ATOM 569 N N . ASN A 1 72 ? -22.927 -1.800 45.998 1.00 84.25 72 ASN A N 1
ATOM 570 C CA . ASN A 1 72 ? -24.345 -2.163 45.980 1.00 84.25 72 ASN A CA 1
ATOM 571 C C . ASN A 1 72 ? -24.694 -3.405 46.829 1.00 84.25 72 ASN A C 1
ATOM 573 O O . ASN A 1 72 ? -25.617 -4.162 46.512 1.00 84.25 72 ASN A O 1
ATOM 577 N N . MET A 1 73 ? -23.969 -3.613 47.928 1.00 87.69 73 MET A N 1
ATOM 578 C CA . MET A 1 73 ? -24.216 -4.690 48.887 1.00 87.69 73 MET A CA 1
ATOM 579 C C . MET A 1 73 ? -25.134 -4.223 50.023 1.00 87.69 73 MET A C 1
ATOM 581 O O . MET A 1 73 ? -25.199 -3.039 50.355 1.00 87.69 73 MET A O 1
ATOM 585 N N . ASN A 1 74 ? -25.834 -5.165 50.657 1.00 88.62 74 ASN A N 1
ATOM 586 C CA . ASN A 1 74 ? -26.613 -4.902 51.863 1.00 88.62 74 ASN A CA 1
ATOM 587 C C . ASN A 1 74 ? -25.739 -5.067 53.114 1.00 88.62 74 ASN A C 1
ATOM 589 O O . ASN A 1 74 ? -25.047 -6.078 53.251 1.00 88.62 74 ASN A O 1
ATOM 593 N N . VAL A 1 75 ? -25.808 -4.101 54.033 1.00 90.44 75 VAL A N 1
ATOM 594 C CA . VAL A 1 75 ? -25.038 -4.084 55.285 1.00 90.44 75 VAL A CA 1
ATOM 595 C C . VAL A 1 75 ? -25.996 -4.059 56.470 1.00 90.44 75 VAL A C 1
ATOM 597 O O . VAL A 1 75 ? -26.685 -3.070 56.703 1.00 90.44 75 VAL A O 1
ATOM 600 N N . GLU A 1 76 ? -25.994 -5.127 57.259 1.00 92.00 76 GLU A N 1
ATOM 601 C CA . GLU A 1 76 ? -26.847 -5.288 58.435 1.00 92.00 76 GLU A CA 1
ATOM 602 C C . GLU A 1 76 ? -25.995 -5.423 59.704 1.00 92.00 76 GLU A C 1
ATOM 604 O O . GLU A 1 76 ? -24.929 -6.046 59.702 1.00 92.00 76 GLU A O 1
ATOM 609 N N . TRP A 1 77 ? -26.462 -4.833 60.802 1.00 93.44 77 TRP A N 1
ATOM 610 C CA . TRP A 1 77 ? -25.899 -5.075 62.126 1.00 93.44 77 TRP A CA 1
ATOM 611 C C . TRP A 1 77 ? -26.656 -6.219 62.799 1.00 93.44 77 TRP A C 1
ATOM 613 O O . TRP A 1 77 ? -27.870 -6.149 62.962 1.00 93.44 77 TRP A O 1
ATOM 623 N N . VAL A 1 78 ? -25.937 -7.268 63.195 1.00 94.88 78 VAL A N 1
ATOM 624 C CA . VAL A 1 78 ? -26.505 -8.432 63.877 1.00 94.88 78 VAL A CA 1
ATOM 625 C C . VAL A 1 78 ? -26.248 -8.290 65.372 1.00 94.88 78 VAL A C 1
ATOM 627 O O . VAL A 1 78 ? -25.163 -8.612 65.865 1.00 94.88 78 VAL A O 1
ATOM 630 N N . ASP A 1 79 ? -27.260 -7.822 66.103 1.00 95.38 79 ASP A N 1
ATOM 631 C CA . ASP A 1 79 ? -27.160 -7.555 67.544 1.00 95.38 79 ASP A CA 1
ATOM 632 C C . ASP A 1 79 ? -26.754 -8.790 68.358 1.00 95.38 79 ASP A C 1
ATOM 634 O O . ASP A 1 79 ? -25.918 -8.693 69.259 1.00 95.38 79 ASP A O 1
ATOM 638 N N . ALA A 1 80 ? -27.293 -9.964 68.010 1.00 94.75 80 ALA A N 1
ATOM 639 C CA . ALA A 1 80 ? -27.071 -11.210 68.746 1.00 94.75 80 ALA A CA 1
ATOM 640 C C . ALA A 1 80 ? -25.588 -11.613 68.825 1.00 94.75 80 ALA A C 1
ATOM 642 O O . ALA A 1 80 ? -25.128 -12.115 69.848 1.00 94.75 80 ALA A O 1
ATOM 643 N N . THR A 1 81 ? -24.833 -11.376 67.753 1.00 96.31 81 THR A N 1
ATOM 644 C CA . THR A 1 81 ? -23.412 -11.735 67.633 1.00 96.31 81 THR A CA 1
ATOM 645 C C . THR A 1 81 ? -22.488 -10.526 67.699 1.00 96.31 81 THR A C 1
ATOM 647 O O . THR A 1 81 ? -21.271 -10.692 67.631 1.00 96.31 81 THR A O 1
ATOM 650 N N . ARG A 1 82 ? -23.045 -9.312 67.822 1.00 94.44 82 ARG A N 1
ATOM 651 C CA . ARG A 1 82 ? -22.320 -8.038 67.705 1.00 94.44 82 ARG A CA 1
ATOM 652 C C . ARG A 1 82 ? -21.427 -8.002 66.462 1.00 94.44 82 ARG A C 1
ATOM 654 O O . ARG A 1 82 ? -20.263 -7.603 66.529 1.00 94.44 82 ARG A O 1
ATOM 661 N N . SER A 1 83 ? -21.960 -8.471 65.336 1.00 93.69 83 SER A N 1
ATOM 662 C CA . SER A 1 83 ? -21.226 -8.575 64.077 1.00 93.69 83 SER A CA 1
ATOM 663 C C . SER A 1 83 ? -21.926 -7.826 62.951 1.00 93.69 83 SER A C 1
ATOM 665 O O . SER A 1 83 ? -23.123 -7.552 62.994 1.00 93.69 83 SER A O 1
ATOM 667 N N . ILE A 1 84 ? -21.156 -7.490 61.919 1.00 92.06 84 ILE A N 1
ATOM 668 C CA . ILE A 1 84 ? -21.677 -6.911 60.682 1.00 92.06 84 ILE A CA 1
ATOM 669 C C . ILE A 1 84 ? -21.902 -8.056 59.696 1.00 92.06 84 ILE A C 1
ATOM 671 O O . ILE A 1 84 ? -20.991 -8.850 59.455 1.00 92.06 84 ILE A O 1
ATOM 675 N N . ARG A 1 85 ? -23.099 -8.130 59.114 1.00 92.62 85 ARG A N 1
ATOM 676 C CA . ARG A 1 85 ? -23.428 -9.053 58.029 1.00 92.62 85 ARG A CA 1
ATOM 677 C C . ARG A 1 85 ? -23.504 -8.275 56.722 1.00 92.62 85 ARG A C 1
ATOM 679 O O . ARG A 1 85 ? -24.319 -7.368 56.583 1.00 92.62 85 ARG A O 1
ATOM 686 N N . ILE A 1 86 ? -22.652 -8.645 55.772 1.00 92.50 86 ILE A N 1
ATOM 687 C CA . ILE A 1 86 ? -22.664 -8.102 54.413 1.00 92.50 86 ILE A CA 1
ATOM 688 C C . ILE A 1 86 ? -23.193 -9.197 53.493 1.00 92.50 86 ILE A C 1
ATOM 690 O O . ILE A 1 86 ? -22.721 -10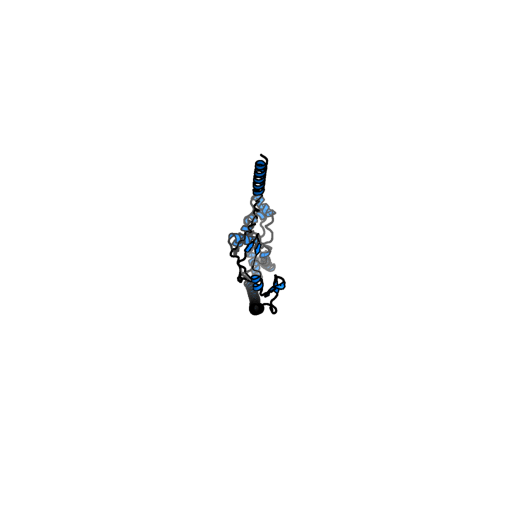.332 53.544 1.00 92.50 86 ILE A O 1
ATOM 694 N N . THR A 1 87 ? -24.204 -8.874 52.696 1.00 90.88 87 THR A N 1
ATOM 695 C CA . THR A 1 87 ? -24.826 -9.811 51.750 1.00 90.88 87 THR A CA 1
ATOM 696 C C . THR A 1 87 ? -25.018 -9.135 50.410 1.00 90.88 87 THR A C 1
ATOM 698 O O . THR A 1 87 ? -25.234 -7.922 50.352 1.00 90.88 87 THR A O 1
ATOM 701 N N . ASP A 1 88 ? -24.976 -9.917 49.338 1.00 85.06 88 ASP A N 1
ATOM 702 C CA . ASP A 1 88 ? -25.431 -9.433 48.042 1.00 85.06 88 ASP A CA 1
ATOM 703 C C . ASP A 1 88 ? -26.890 -8.998 48.161 1.00 85.06 88 ASP A C 1
ATOM 705 O O . ASP A 1 88 ? -27.716 -9.650 48.811 1.00 85.06 88 ASP A O 1
ATOM 709 N N . ARG A 1 89 ? -27.222 -7.868 47.543 1.00 80.25 89 ARG A N 1
ATOM 710 C CA . ARG A 1 89 ? -28.597 -7.385 47.527 1.00 80.25 89 ARG A CA 1
ATOM 711 C C . ARG A 1 89 ? -29.430 -8.364 46.696 1.00 80.25 89 ARG A C 1
ATOM 713 O O . ARG A 1 89 ? -29.235 -8.471 45.488 1.00 80.25 89 ARG A O 1
ATOM 720 N N . ALA A 1 90 ? -30.334 -9.112 47.332 1.00 56.16 90 ALA A N 1
ATOM 721 C CA . ALA A 1 90 ? -31.186 -10.080 46.642 1.00 56.16 90 ALA A CA 1
ATOM 722 C C . ALA A 1 90 ? -31.966 -9.380 45.512 1.00 56.16 90 ALA A C 1
ATOM 724 O O . ALA A 1 90 ? -32.730 -8.450 45.762 1.00 56.16 90 ALA A O 1
ATOM 725 N N . GLY A 1 91 ? -31.730 -9.798 44.264 1.00 56.66 91 GLY A N 1
ATOM 726 C CA . GLY A 1 91 ? -32.279 -9.142 43.072 1.00 56.66 91 GLY A CA 1
ATOM 727 C C . GLY A 1 91 ? -31.320 -8.197 42.340 1.00 56.66 91 GLY A C 1
ATOM 728 O O . GLY A 1 91 ? -31.725 -7.625 41.328 1.00 56.66 91 GLY A O 1
ATOM 729 N N . ALA A 1 92 ? -30.058 -8.079 42.771 1.00 54.84 92 ALA A N 1
ATOM 730 C CA . ALA A 1 92 ? -28.979 -7.500 41.975 1.00 54.84 92 ALA A CA 1
ATOM 731 C C . ALA A 1 92 ? -28.678 -8.402 40.764 1.00 54.84 92 ALA A C 1
ATOM 733 O O . ALA A 1 92 ? -27.669 -9.097 40.691 1.00 54.84 92 ALA A O 1
ATOM 734 N N . LYS A 1 93 ? -29.579 -8.400 39.776 1.00 56.34 93 LYS A N 1
ATOM 735 C CA . LYS A 1 93 ? -29.153 -8.582 38.389 1.00 56.34 93 LYS A CA 1
ATOM 736 C C . LYS A 1 93 ? -28.072 -7.523 38.155 1.00 56.34 93 LYS A C 1
ATOM 738 O O . LYS A 1 93 ? -28.232 -6.411 38.665 1.00 56.34 93 LYS A O 1
ATOM 743 N N . ALA A 1 94 ? -26.991 -7.869 37.446 1.00 55.91 94 ALA A N 1
ATOM 744 C CA . ALA A 1 94 ? -25.978 -6.893 37.035 1.00 55.91 94 ALA A CA 1
ATOM 745 C C . ALA A 1 94 ? -26.684 -5.594 36.610 1.00 55.91 94 ALA A C 1
ATOM 747 O O . ALA A 1 94 ? -27.738 -5.717 35.967 1.00 55.91 94 ALA A O 1
ATOM 748 N N . PRO A 1 95 ? -26.206 -4.407 37.039 1.00 57.28 95 PRO A N 1
ATOM 749 C CA . PRO A 1 95 ? -26.970 -3.170 36.939 1.00 57.28 95 PRO A CA 1
ATOM 750 C C . PRO A 1 95 ? -27.584 -3.085 35.547 1.00 57.28 95 PRO A C 1
ATOM 752 O O . PRO A 1 95 ? -26.877 -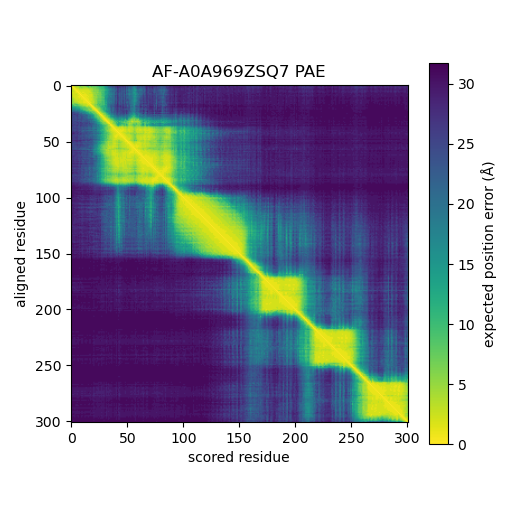3.152 34.543 1.00 57.28 95 PRO A O 1
ATOM 755 N N . SER A 1 96 ? -28.914 -3.043 35.461 1.00 58.56 96 SER A N 1
ATOM 756 C CA . SER A 1 96 ? -29.608 -3.063 34.169 1.00 58.56 96 SER A CA 1
ATOM 757 C C . SER A 1 96 ? -29.162 -1.906 33.267 1.00 58.56 96 SER A C 1
ATOM 759 O O . SER A 1 96 ? -29.266 -2.016 32.050 1.00 58.56 96 SER A O 1
ATOM 761 N N . SER A 1 97 ? -28.627 -0.834 33.862 1.00 61.59 97 SER A N 1
ATOM 762 C CA . SER A 1 97 ? -27.945 0.277 33.198 1.00 61.59 97 SER A CA 1
ATOM 763 C C . SER A 1 97 ? -26.690 -0.144 32.437 1.00 61.59 97 SER A C 1
ATOM 765 O O . SER A 1 97 ? -26.502 0.308 31.316 1.00 61.59 97 SER A O 1
ATOM 767 N N . ASP A 1 98 ? -25.863 -1.027 32.993 1.00 66.94 98 ASP A N 1
ATOM 768 C CA . ASP A 1 98 ? -24.584 -1.421 32.393 1.00 66.94 98 ASP A CA 1
ATOM 769 C C . ASP A 1 98 ? -24.836 -2.352 31.208 1.00 66.94 98 ASP A C 1
ATOM 771 O O . ASP A 1 98 ? -24.258 -2.187 30.139 1.00 66.94 98 ASP A O 1
ATOM 775 N N . ILE A 1 99 ? -25.790 -3.279 31.347 1.00 73.56 99 ILE A N 1
ATOM 776 C CA . ILE A 1 99 ? -26.231 -4.134 30.236 1.00 73.56 99 ILE A CA 1
ATOM 777 C C . ILE A 1 99 ? -26.837 -3.282 29.110 1.00 73.56 99 ILE A C 1
ATOM 779 O O . ILE A 1 99 ? -26.568 -3.543 27.939 1.00 73.56 99 ILE A O 1
ATOM 783 N N . GLN A 1 100 ? -27.628 -2.255 29.438 1.00 72.88 100 GLN A N 1
ATOM 784 C CA . GLN A 1 100 ? -28.174 -1.323 28.445 1.00 72.88 100 GLN A CA 1
ATOM 785 C C . GLN A 1 100 ? -27.083 -0.472 27.786 1.00 72.88 100 GLN A C 1
ATOM 787 O O . GLN A 1 100 ? -27.118 -0.295 26.570 1.00 72.88 100 GLN A O 1
ATOM 792 N N . TYR A 1 101 ? -26.103 -0.002 28.559 1.00 76.00 101 TYR A N 1
ATOM 793 C CA . TYR A 1 101 ? -24.953 0.749 28.067 1.00 76.00 101 TYR A CA 1
ATOM 794 C C . TYR A 1 101 ? -24.129 -0.089 27.083 1.00 76.00 101 TYR A C 1
ATOM 796 O O . TYR A 1 101 ? -23.942 0.312 25.935 1.00 76.00 101 TYR A O 1
ATOM 804 N N . TYR A 1 102 ? -23.735 -1.304 27.473 1.00 82.50 102 TYR A N 1
ATOM 805 C CA . TYR A 1 102 ? -22.983 -2.197 26.593 1.00 82.50 102 TYR A CA 1
ATOM 806 C C . TYR A 1 102 ? -23.803 -2.641 25.376 1.00 82.50 102 TYR A C 1
ATOM 808 O O . TYR A 1 102 ? -23.256 -2.756 24.282 1.00 82.50 102 TYR A O 1
ATOM 816 N N . ALA A 1 103 ? -25.119 -2.836 25.507 1.00 84.50 103 ALA A N 1
ATOM 817 C CA . ALA A 1 103 ? -25.981 -3.140 24.363 1.00 84.50 103 ALA A CA 1
ATOM 818 C C . ALA A 1 103 ? -26.061 -1.971 23.363 1.00 84.50 103 ALA A C 1
ATOM 820 O O . ALA A 1 103 ? -26.017 -2.194 22.149 1.00 84.50 103 ALA A O 1
ATOM 821 N N . GLN A 1 104 ? -26.140 -0.727 23.847 1.00 85.88 104 GLN A N 1
ATOM 822 C CA . GLN A 1 104 ? -26.085 0.468 23.001 1.00 85.88 104 GLN A CA 1
ATOM 823 C C . GLN A 1 104 ? -24.720 0.611 22.325 1.00 85.88 104 GLN A C 1
ATOM 825 O O . GLN A 1 104 ? -24.668 0.849 21.119 1.00 85.88 104 GLN A O 1
ATOM 830 N N . GLU A 1 105 ? -23.630 0.392 23.058 1.00 90.06 105 GLU A N 1
ATOM 831 C CA . GLU A 1 105 ? -22.271 0.442 22.516 1.00 90.06 105 GLU A CA 1
ATOM 832 C C . GLU A 1 105 ? -22.056 -0.617 21.420 1.00 90.06 105 GLU A C 1
ATOM 834 O O . GLU A 1 105 ? -21.548 -0.307 20.342 1.00 90.06 105 GLU A O 1
ATOM 839 N N . VAL A 1 106 ? -22.513 -1.856 21.637 1.00 92.62 106 VAL A N 1
ATOM 840 C CA . VAL A 1 106 ? -22.470 -2.928 20.626 1.00 92.62 106 VAL A CA 1
ATOM 841 C C . VAL A 1 106 ? -23.310 -2.565 19.398 1.00 92.62 106 VAL A C 1
ATOM 843 O O . VAL A 1 106 ? -22.894 -2.817 18.265 1.00 92.62 106 VAL A O 1
ATOM 846 N N . THR A 1 107 ? -24.468 -1.933 19.590 1.00 93.00 107 THR A N 1
ATOM 847 C CA . THR A 1 107 ? -25.328 -1.483 18.483 1.00 93.00 107 THR A CA 1
ATOM 848 C C . THR A 1 107 ? -24.653 -0.380 17.663 1.00 93.00 107 THR A C 1
ATOM 850 O O . THR A 1 107 ? -24.640 -0.440 16.436 1.00 93.00 107 THR A O 1
ATOM 853 N N . GLN A 1 108 ? -24.024 0.596 18.319 1.00 93.12 108 GLN A N 1
ATOM 854 C CA . GLN A 1 108 ? -23.294 1.671 17.643 1.00 93.12 108 GLN A CA 1
ATOM 855 C C . GLN A 1 108 ? -22.080 1.135 16.878 1.00 93.12 108 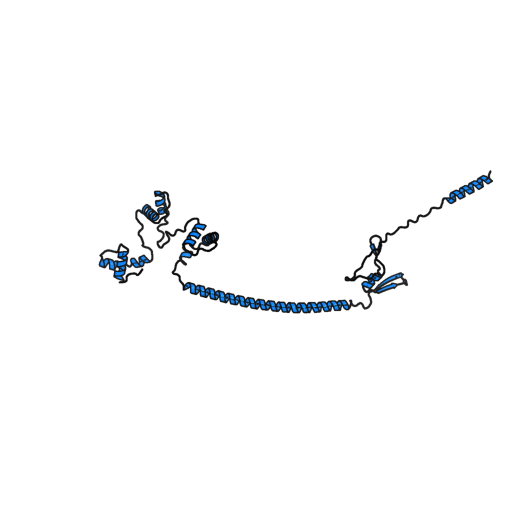GLN A C 1
ATOM 857 O O . GLN A 1 108 ? -21.937 1.399 15.685 1.00 93.12 108 GLN A O 1
ATOM 862 N N . LYS A 1 109 ? -21.250 0.310 17.527 1.00 95.56 109 LYS A N 1
ATOM 863 C CA . LYS A 1 109 ? -20.066 -0.293 16.897 1.00 95.56 109 LYS A CA 1
ATOM 864 C C . LYS A 1 109 ? -20.432 -1.227 15.748 1.00 95.56 109 LYS A C 1
ATOM 866 O O . LYS A 1 109 ? -19.730 -1.266 14.744 1.00 95.56 109 LYS A O 1
ATOM 871 N N . SER A 1 110 ? -21.531 -1.974 15.852 1.00 94.06 110 SER A N 1
ATOM 872 C CA . SER A 1 110 ? -21.985 -2.832 14.748 1.00 94.06 110 SER A CA 1
ATOM 873 C C . SER A 1 110 ? -22.487 -2.027 13.545 1.00 94.06 110 SER A C 1
ATOM 875 O O . SER A 1 110 ? -22.199 -2.412 12.411 1.00 94.06 110 SER A O 1
ATOM 877 N N . ALA A 1 111 ? -23.148 -0.886 13.767 1.00 95.12 111 ALA A N 1
ATOM 878 C CA . ALA A 1 111 ? -23.509 0.045 12.699 1.00 95.12 111 ALA A CA 1
ATOM 879 C C . ALA A 1 111 ? -22.267 0.680 12.045 1.00 95.12 111 ALA A C 1
ATOM 881 O O . ALA A 1 111 ? -22.180 0.738 10.819 1.00 95.12 111 ALA A O 1
ATOM 882 N N . GLU A 1 112 ? -21.274 1.080 12.844 1.00 96.06 112 GLU A N 1
ATOM 883 C CA . GLU A 1 112 ? -19.993 1.597 12.346 1.00 96.06 112 GLU A CA 1
ATOM 884 C C . GLU A 1 112 ? -19.243 0.548 11.510 1.00 96.06 112 GLU A C 1
ATOM 886 O O . GLU A 1 112 ? -18.788 0.838 10.405 1.00 96.06 112 GLU A O 1
ATOM 891 N N . ILE A 1 113 ? -19.178 -0.704 11.978 1.00 96.88 113 ILE A N 1
ATOM 892 C CA . ILE A 1 113 ? -18.577 -1.815 11.223 1.00 96.88 113 ILE A CA 1
ATOM 893 C C . ILE A 1 113 ? -19.302 -2.030 9.889 1.00 96.88 113 ILE A C 1
ATOM 895 O O . ILE A 1 113 ? -18.650 -2.316 8.882 1.00 96.88 113 ILE A O 1
ATOM 899 N N . ALA A 1 114 ? -20.632 -1.916 9.855 1.00 96.25 114 ALA A N 1
ATOM 900 C CA . ALA A 1 114 ? -21.399 -2.058 8.620 1.00 96.25 114 ALA A CA 1
ATOM 901 C C . ALA A 1 114 ? -21.075 -0.940 7.611 1.00 96.25 114 ALA A C 1
ATOM 903 O O . ALA A 1 114 ? -20.843 -1.231 6.436 1.00 96.25 114 ALA A O 1
ATOM 904 N N . ASP A 1 115 ? -20.985 0.311 8.069 1.00 96.31 115 ASP A N 1
ATOM 905 C CA . ASP A 1 115 ? -20.596 1.456 7.235 1.00 96.31 115 ASP A CA 1
ATOM 906 C C . ASP A 1 115 ? -19.154 1.330 6.716 1.00 96.31 115 ASP A C 1
ATOM 908 O O . ASP A 1 115 ? -18.900 1.486 5.519 1.00 96.31 115 ASP A O 1
ATOM 912 N N . LEU A 1 116 ? -18.208 0.955 7.582 1.00 96.94 116 LEU A N 1
ATOM 913 C CA . LEU A 1 116 ? -16.814 0.730 7.193 1.00 96.94 116 LEU A CA 1
ATOM 914 C C . LEU A 1 116 ? -16.684 -0.383 6.150 1.00 96.94 116 LEU A C 1
ATOM 916 O O . LEU A 1 116 ? -15.936 -0.230 5.185 1.00 96.94 116 LEU A O 1
ATOM 920 N N . LYS A 1 117 ? -17.442 -1.477 6.291 1.00 96.75 117 LYS A N 1
ATOM 921 C CA . LYS A 1 117 ? -17.485 -2.549 5.285 1.00 96.75 117 LYS A CA 1
ATOM 922 C C . LYS A 1 117 ? -18.038 -2.060 3.948 1.00 96.75 117 LYS A C 1
ATOM 924 O O . LYS A 1 117 ? -17.493 -2.418 2.907 1.00 96.75 117 LYS A O 1
ATOM 929 N N . ALA A 1 118 ? -19.076 -1.225 3.957 1.00 96.44 118 ALA A N 1
ATOM 930 C CA . ALA A 1 118 ? -19.624 -0.648 2.731 1.00 96.44 118 ALA A CA 1
ATOM 931 C C . ALA A 1 118 ? -18.620 0.291 2.037 1.00 96.44 118 ALA A C 1
ATOM 933 O O . ALA A 1 118 ? -18.446 0.228 0.818 1.00 96.44 118 ALA A O 1
ATOM 934 N N . LYS A 1 119 ? -17.907 1.122 2.809 1.00 97.06 119 LYS A N 1
ATOM 935 C CA . LYS A 1 119 ? -16.822 1.977 2.299 1.00 97.06 119 LYS A CA 1
ATOM 936 C C . LYS A 1 119 ? -15.673 1.154 1.718 1.00 97.06 119 LYS A C 1
ATOM 938 O O . LYS A 1 119 ? -15.196 1.483 0.635 1.00 97.06 119 LYS A O 1
ATOM 943 N N . LEU A 1 120 ? -15.267 0.079 2.396 1.00 96.12 120 LEU A N 1
ATOM 944 C CA . LEU A 1 120 ? -14.227 -0.832 1.917 1.00 96.12 120 LEU A CA 1
ATOM 945 C C . LEU A 1 120 ? -14.614 -1.448 0.566 1.00 96.12 120 LEU A C 1
ATOM 947 O O . LEU A 1 120 ? -13.847 -1.344 -0.385 1.00 96.12 120 LEU A O 1
ATOM 951 N N . ALA A 1 121 ? -15.832 -1.982 0.452 1.00 96.12 121 ALA A N 1
ATOM 952 C CA . ALA A 1 121 ? -16.325 -2.571 -0.792 1.00 96.12 121 ALA A CA 1
ATOM 953 C C . ALA A 1 121 ? -16.343 -1.561 -1.954 1.00 96.12 121 ALA A C 1
ATOM 955 O O . ALA A 1 121 ? -16.038 -1.906 -3.097 1.00 96.12 121 ALA A O 1
ATOM 956 N N . LYS A 1 122 ? -16.667 -0.292 -1.673 1.00 96.38 122 LYS A N 1
ATOM 957 C CA . LYS A 1 122 ? -16.605 0.780 -2.675 1.00 96.38 122 LYS A CA 1
ATOM 958 C C . LYS A 1 122 ? -15.168 1.051 -3.132 1.00 96.38 122 LYS A C 1
ATOM 960 O O . LYS A 1 122 ? -14.932 1.139 -4.333 1.00 96.38 122 LYS A O 1
ATOM 965 N N . ILE A 1 123 ? -14.222 1.150 -2.197 1.00 97.12 123 ILE A N 1
ATOM 966 C CA . ILE A 1 123 ? -12.800 1.375 -2.502 1.00 97.12 123 ILE A CA 1
ATOM 967 C C . ILE A 1 123 ? -12.226 0.213 -3.317 1.00 97.12 123 ILE A C 1
ATOM 969 O O . ILE A 1 123 ? -11.495 0.442 -4.278 1.00 97.12 123 ILE A O 1
ATOM 973 N N . GLU A 1 124 ? -12.559 -1.027 -2.956 1.00 95.94 124 GLU A N 1
ATOM 974 C CA . GLU A 1 124 ? -12.128 -2.218 -3.693 1.00 95.94 124 GLU A CA 1
ATOM 975 C C . GLU A 1 124 ? -12.629 -2.180 -5.139 1.00 95.94 124 GLU A C 1
ATOM 977 O O . GLU A 1 124 ? -11.837 -2.345 -6.066 1.00 95.94 124 GLU A O 1
ATOM 982 N N . LYS A 1 125 ? -13.903 -1.833 -5.345 1.00 96.50 125 LYS A N 1
ATOM 983 C CA . LYS A 1 125 ? -14.472 -1.676 -6.685 1.00 96.50 125 LYS A CA 1
ATOM 984 C C . LYS A 1 125 ? -13.781 -0.573 -7.497 1.00 96.50 125 LYS A C 1
ATOM 986 O O . LYS A 1 125 ? -13.405 -0.805 -8.642 1.00 96.50 125 LYS A O 1
ATOM 991 N N . GLU A 1 126 ? -13.589 0.613 -6.916 1.00 96.81 126 GLU A N 1
ATOM 992 C CA . GLU A 1 126 ? -12.915 1.739 -7.586 1.00 96.81 126 GLU A CA 1
ATOM 993 C C . GLU A 1 126 ? -11.463 1.400 -7.959 1.00 96.81 126 GLU A C 1
ATOM 995 O O . GLU A 1 126 ? -10.974 1.777 -9.028 1.00 96.81 126 GLU A O 1
ATOM 1000 N N . LYS A 1 127 ? -10.764 0.664 -7.088 1.00 96.88 127 LYS A N 1
ATOM 1001 C CA . LYS A 1 127 ? -9.410 0.172 -7.347 1.00 96.88 127 LYS A CA 1
ATOM 1002 C C . LYS A 1 127 ? -9.394 -0.785 -8.540 1.00 96.88 127 LYS A C 1
ATOM 1004 O O . LYS A 1 127 ? -8.551 -0.614 -9.420 1.00 96.88 127 LYS A O 1
ATOM 1009 N N . ASP A 1 128 ? -10.302 -1.755 -8.583 1.00 95.69 128 ASP A N 1
ATOM 1010 C CA . ASP A 1 128 ? -10.352 -2.753 -9.657 1.00 95.69 128 ASP A CA 1
ATOM 1011 C C . ASP A 1 128 ? -10.703 -2.114 -11.009 1.00 95.69 128 ASP A C 1
ATOM 1013 O O . ASP A 1 128 ? -10.055 -2.401 -12.019 1.00 95.69 128 ASP A O 1
ATOM 1017 N N . GLU A 1 129 ? -11.645 -1.166 -11.027 1.00 96.44 129 GLU A N 1
ATOM 1018 C CA . GLU A 1 129 ? -11.965 -0.366 -12.218 1.00 96.44 129 GLU A CA 1
ATOM 1019 C C . GLU A 1 129 ? -10.738 0.412 -12.722 1.00 96.44 129 GLU A C 1
ATOM 1021 O O . GLU A 1 129 ? -10.454 0.443 -13.924 1.00 96.44 129 GLU A O 1
ATOM 1026 N N . LYS A 1 130 ? -9.957 1.001 -11.809 1.00 97.25 130 LYS A N 1
ATOM 1027 C CA . LYS A 1 130 ? -8.751 1.755 -12.168 1.00 97.25 130 LYS A CA 1
ATOM 1028 C C . LYS A 1 130 ? -7.625 0.862 -12.680 1.00 97.25 130 LYS A C 1
ATOM 1030 O O . LYS A 1 130 ? -6.924 1.257 -13.610 1.00 97.25 130 LYS A O 1
ATOM 1035 N N . ILE A 1 131 ? -7.459 -0.333 -12.114 1.00 97.31 131 ILE A N 1
ATOM 1036 C CA . ILE A 1 131 ? -6.504 -1.333 -12.611 1.00 97.31 131 ILE A CA 1
ATOM 1037 C C . ILE A 1 131 ? -6.880 -1.750 -14.035 1.00 97.31 131 ILE A C 1
ATOM 1039 O O . ILE A 1 131 ? -6.032 -1.689 -14.923 1.00 97.31 131 ILE A O 1
ATOM 1043 N N . ALA A 1 132 ? -8.151 -2.081 -14.278 1.00 96.56 132 ALA A N 1
ATOM 1044 C CA . ALA A 1 132 ? -8.626 -2.466 -15.606 1.00 96.56 132 ALA A CA 1
ATOM 1045 C C . ALA A 1 132 ? -8.387 -1.359 -16.650 1.00 96.56 132 ALA A C 1
ATOM 1047 O O . ALA A 1 132 ? -7.955 -1.632 -17.773 1.00 96.56 132 ALA A O 1
ATOM 1048 N N . GLN A 1 133 ? -8.612 -0.097 -16.270 1.00 96.25 133 GLN A N 1
ATOM 1049 C CA . GLN A 1 133 ? -8.331 1.044 -17.139 1.00 96.25 133 GLN A CA 1
ATOM 1050 C C . GLN A 1 133 ? -6.831 1.181 -17.446 1.00 96.25 133 GLN A C 1
ATOM 1052 O O . GLN A 1 133 ? -6.458 1.339 -18.607 1.00 96.25 133 GLN A O 1
ATOM 1057 N N . LEU A 1 134 ? -5.961 1.063 -16.438 1.00 97.00 134 LEU A N 1
ATOM 1058 C CA . LEU A 1 134 ? -4.508 1.151 -16.624 1.00 97.00 134 LEU A CA 1
ATOM 1059 C C . LEU A 1 134 ? -3.959 0.030 -17.516 1.00 97.00 134 LEU A C 1
ATOM 1061 O O . LEU A 1 134 ? -3.062 0.271 -18.325 1.00 97.00 134 LEU A O 1
ATOM 1065 N N . GLU A 1 135 ? -4.491 -1.187 -17.402 1.00 96.94 135 GLU A N 1
ATOM 1066 C CA . GLU A 1 135 ? -4.101 -2.298 -18.275 1.00 96.94 135 GLU A CA 1
ATOM 1067 C C . GLU A 1 135 ? -4.490 -2.046 -19.734 1.00 96.94 135 GLU A C 1
ATOM 1069 O O . GLU A 1 135 ? -3.698 -2.315 -20.646 1.00 96.94 135 GLU A O 1
ATOM 1074 N N . LYS A 1 136 ? -5.678 -1.476 -19.960 1.00 97.06 136 LYS A N 1
ATOM 1075 C CA . LYS A 1 136 ? -6.121 -1.061 -21.292 1.00 97.06 136 LYS A CA 1
ATOM 1076 C C . LYS A 1 136 ? -5.214 0.028 -21.864 1.00 97.06 136 LYS A C 1
ATOM 1078 O O . LYS A 1 136 ? -4.714 -0.129 -22.977 1.00 97.06 136 LYS A O 1
ATOM 1083 N N . ASP A 1 137 ? -4.938 1.076 -21.092 1.00 96.50 137 ASP A N 1
ATOM 1084 C CA . ASP A 1 137 ? -4.084 2.184 -21.527 1.00 96.50 137 ASP A CA 1
ATOM 1085 C C . ASP A 1 137 ? -2.664 1.704 -21.850 1.00 96.50 137 ASP A C 1
ATOM 1087 O O . ASP A 1 137 ? -2.093 2.079 -22.875 1.00 96.50 137 ASP A O 1
ATOM 1091 N N . LYS A 1 138 ? -2.106 0.806 -21.028 1.00 96.31 138 LYS A N 1
ATOM 1092 C CA . LYS A 1 138 ? -0.805 0.175 -21.286 1.00 96.31 138 LYS A CA 1
ATOM 1093 C C . LYS A 1 138 ? -0.798 -0.573 -22.618 1.00 96.31 138 LYS A C 1
ATOM 1095 O O . LYS A 1 138 ? 0.159 -0.447 -23.381 1.00 96.31 138 LYS A O 1
ATOM 1100 N N . LYS A 1 139 ? -1.848 -1.346 -22.909 1.00 96.31 139 LYS A N 1
ATOM 1101 C CA . LYS A 1 139 ? -1.973 -2.088 -24.170 1.00 96.31 139 LYS A CA 1
ATOM 1102 C C . LYS A 1 139 ? -2.067 -1.145 -25.371 1.00 96.31 139 LYS A C 1
ATOM 1104 O O . LYS A 1 139 ? -1.402 -1.379 -26.379 1.00 96.31 139 LYS A O 1
ATOM 1109 N N . ASP A 1 140 ? -2.842 -0.072 -25.252 1.00 96.00 140 ASP A N 1
ATOM 1110 C CA . ASP A 1 140 ? -2.990 0.929 -26.309 1.00 96.00 140 ASP A CA 1
ATOM 1111 C C . ASP A 1 140 ? -1.675 1.684 -26.565 1.00 96.00 140 ASP A C 1
ATOM 1113 O O . ASP A 1 140 ? -1.310 1.924 -27.717 1.00 96.00 140 ASP A O 1
ATOM 1117 N N . ILE A 1 141 ? -0.928 2.021 -25.508 1.00 95.12 141 ILE A N 1
ATOM 1118 C CA . ILE A 1 141 ? 0.409 2.624 -25.616 1.00 95.12 141 ILE A CA 1
ATOM 1119 C C . ILE A 1 141 ? 1.384 1.660 -26.290 1.00 95.12 141 ILE A C 1
ATOM 1121 O O . ILE A 1 141 ? 2.104 2.077 -27.195 1.00 95.12 141 ILE A O 1
ATOM 1125 N N . GLN A 1 142 ? 1.391 0.385 -25.893 1.00 93.44 142 GLN A N 1
ATOM 1126 C CA . GLN A 1 142 ? 2.262 -0.617 -26.505 1.00 93.44 142 GLN A CA 1
ATOM 1127 C C . GLN A 1 142 ? 1.979 -0.747 -28.002 1.00 93.44 142 GLN A C 1
ATOM 1129 O O . GLN A 1 142 ? 2.903 -0.697 -28.804 1.00 93.44 142 GLN A O 1
ATOM 1134 N N . LYS A 1 143 ? 0.701 -0.797 -28.393 1.00 95.06 143 LYS A N 1
ATOM 1135 C CA . LYS A 1 143 ? 0.322 -0.829 -29.806 1.00 95.06 143 LYS A CA 1
ATOM 1136 C C . LYS A 1 143 ? 0.818 0.408 -30.561 1.00 95.06 143 LYS A C 1
ATOM 1138 O O . LYS A 1 143 ? 1.387 0.279 -31.636 1.00 95.06 143 LYS A O 1
ATOM 1143 N N . LYS A 1 144 ? 0.654 1.608 -29.992 1.00 93.31 144 LYS A N 1
ATOM 1144 C CA . LYS A 1 144 ? 1.174 2.847 -30.602 1.00 93.31 144 LYS A CA 1
ATOM 1145 C C . LYS A 1 144 ? 2.695 2.824 -30.753 1.00 93.31 144 LYS A C 1
ATOM 1147 O O . LYS A 1 144 ? 3.203 3.353 -31.737 1.00 93.31 144 LYS A O 1
ATOM 1152 N N . LEU A 1 145 ? 3.408 2.247 -29.787 1.00 89.44 145 LEU A N 1
ATOM 1153 C CA . LEU A 1 145 ? 4.857 2.078 -29.844 1.00 89.44 145 LEU A CA 1
ATOM 1154 C C . LEU A 1 145 ? 5.255 1.111 -30.964 1.00 89.44 145 LEU A C 1
ATOM 1156 O O . LEU A 1 145 ? 6.165 1.415 -31.730 1.00 89.44 145 LEU A O 1
ATOM 1160 N N . ASP A 1 146 ? 4.553 -0.011 -31.087 1.00 86.69 146 ASP A N 1
ATOM 1161 C CA . ASP A 1 146 ? 4.800 -1.004 -32.131 1.00 86.69 146 ASP A CA 1
ATOM 1162 C C . ASP A 1 146 ? 4.525 -0.414 -33.526 1.00 86.69 146 ASP A C 1
ATOM 1164 O O . ASP A 1 146 ? 5.393 -0.484 -34.398 1.00 86.69 146 ASP A O 1
ATOM 1168 N N . ASP A 1 147 ? 3.396 0.282 -33.702 1.00 85.00 147 ASP A N 1
ATOM 1169 C CA . ASP A 1 147 ? 3.038 0.983 -34.944 1.00 85.00 147 ASP A CA 1
ATOM 1170 C C . ASP A 1 147 ? 4.067 2.081 -35.295 1.00 85.00 147 ASP A C 1
ATOM 1172 O O . ASP A 1 147 ? 4.404 2.296 -36.463 1.00 85.00 147 ASP A O 1
ATOM 1176 N N . ALA A 1 148 ? 4.575 2.811 -34.295 1.00 77.25 148 ALA A N 1
ATOM 1177 C CA . ALA A 1 148 ? 5.608 3.829 -34.492 1.00 77.25 148 ALA A CA 1
ATOM 1178 C C . ALA A 1 148 ? 6.951 3.206 -34.895 1.00 77.25 148 ALA A C 1
ATOM 1180 O O . ALA A 1 148 ? 7.601 3.703 -35.816 1.00 77.25 148 ALA A O 1
ATOM 1181 N N . ASN A 1 149 ? 7.340 2.101 -34.255 1.00 72.06 149 ASN A N 1
ATOM 1182 C CA . ASN A 1 149 ? 8.538 1.340 -34.604 1.00 72.06 149 ASN A CA 1
ATOM 1183 C C . ASN A 1 149 ? 8.436 0.751 -36.015 1.00 72.06 149 ASN A C 1
ATOM 1185 O O . ASN A 1 149 ? 9.422 0.741 -36.748 1.00 72.06 149 ASN A O 1
ATOM 1189 N N . GLU A 1 150 ? 7.256 0.293 -36.432 1.00 73.88 150 GLU A N 1
ATOM 1190 C CA . GLU A 1 150 ? 7.018 -0.184 -37.794 1.00 73.88 150 GLU A CA 1
ATOM 1191 C C . GLU A 1 150 ? 7.123 0.946 -38.825 1.00 73.88 150 GLU A C 1
ATOM 1193 O O . GLU A 1 150 ? 7.813 0.800 -39.833 1.00 73.88 150 GLU A O 1
ATOM 1198 N N . LYS A 1 151 ? 6.538 2.117 -38.548 1.00 72.88 151 LYS A N 1
ATOM 1199 C CA . LYS A 1 151 ? 6.697 3.303 -39.406 1.00 72.88 151 LYS A CA 1
ATOM 1200 C C . LYS A 1 1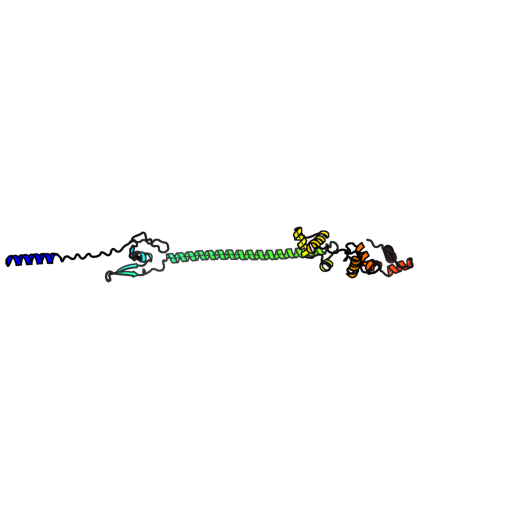51 ? 8.156 3.747 -39.503 1.00 72.88 151 LYS A C 1
ATOM 1202 O O . LYS A 1 151 ? 8.613 4.075 -40.594 1.00 72.88 151 LYS A O 1
ATOM 1207 N N . LEU A 1 152 ? 8.903 3.709 -38.398 1.00 62.22 152 LEU A N 1
ATOM 1208 C CA . LEU A 1 152 ? 10.342 3.995 -38.370 1.00 62.22 152 LEU A CA 1
ATOM 1209 C C . LEU A 1 152 ? 11.157 3.038 -39.251 1.00 62.22 152 LEU A C 1
ATOM 1211 O O . LEU A 1 152 ? 12.123 3.481 -39.861 1.00 62.22 152 LEU A O 1
ATOM 1215 N N . LYS A 1 153 ? 10.754 1.766 -39.397 1.00 55.16 153 LYS A N 1
ATOM 1216 C CA . LYS A 1 153 ? 11.396 0.843 -40.356 1.00 55.16 153 LYS A CA 1
ATOM 1217 C C . LYS A 1 153 ? 11.229 1.300 -41.811 1.00 55.16 153 LYS A C 1
ATOM 1219 O O . LYS A 1 153 ? 12.110 1.047 -42.625 1.00 55.16 153 LYS A O 1
ATOM 1224 N N . GLY A 1 154 ? 10.107 1.949 -42.136 1.00 46.44 154 GLY A N 1
ATOM 1225 C CA . GLY A 1 154 ? 9.818 2.491 -43.470 1.00 46.44 154 GLY A CA 1
ATOM 1226 C C . GLY A 1 154 ? 10.494 3.837 -43.742 1.00 46.44 154 GLY A C 1
ATOM 1227 O O . GLY A 1 154 ? 10.922 4.097 -44.865 1.00 46.44 154 GLY A O 1
ATOM 1228 N N . TYR A 1 155 ? 10.670 4.663 -42.708 1.00 44.91 155 TYR A N 1
ATOM 1229 C CA . TYR A 1 155 ? 11.552 5.831 -42.742 1.00 44.91 155 TYR A CA 1
ATOM 1230 C C . TYR A 1 155 ? 13.001 5.403 -42.510 1.00 44.91 155 TYR A C 1
ATOM 1232 O O . TYR A 1 155 ? 13.657 5.820 -41.556 1.00 44.91 155 TYR A O 1
ATOM 1240 N N . GLY A 1 156 ? 13.516 4.592 -43.432 1.00 39.72 156 GLY A N 1
ATOM 1241 C CA . GLY A 1 156 ? 14.946 4.533 -43.664 1.00 39.72 156 GLY A CA 1
ATOM 1242 C C . GLY A 1 156 ? 15.432 5.935 -44.017 1.00 39.72 156 GLY A C 1
ATOM 1243 O O . GLY A 1 156 ? 15.401 6.342 -45.176 1.00 39.72 156 GLY A O 1
ATOM 1244 N N . TYR A 1 157 ? 15.928 6.673 -43.025 1.00 37.59 157 TYR A N 1
ATOM 1245 C CA . TYR A 1 157 ? 17.114 7.458 -43.301 1.00 37.59 157 TYR A CA 1
ATOM 1246 C C . TYR A 1 157 ? 18.173 6.435 -43.706 1.00 37.59 157 TYR A C 1
ATOM 1248 O O . TYR A 1 157 ? 18.478 5.520 -42.942 1.00 37.59 157 TYR A O 1
ATOM 1256 N N . TYR A 1 158 ? 18.584 6.540 -44.966 1.00 35.84 158 TYR A N 1
ATOM 1257 C CA . TYR A 1 158 ? 19.542 5.702 -45.671 1.00 35.84 158 TYR A CA 1
ATOM 1258 C C . TYR A 1 158 ? 20.526 4.977 -44.753 1.00 35.84 158 TYR A C 1
ATOM 1260 O O . TYR A 1 158 ? 21.188 5.580 -43.908 1.00 35.84 158 TYR A O 1
ATOM 1268 N N . GLY A 1 159 ? 20.592 3.662 -44.959 1.00 36.62 159 GLY A N 1
ATOM 1269 C CA . GLY A 1 159 ? 21.356 2.722 -44.164 1.00 36.62 159 GLY A CA 1
ATOM 1270 C C . GLY A 1 159 ? 22.756 3.208 -43.815 1.00 36.62 159 GLY A C 1
ATOM 1271 O O . GLY A 1 159 ? 23.628 3.331 -44.667 1.00 36.62 159 GLY A O 1
ATOM 1272 N N . TYR A 1 160 ? 22.986 3.366 -42.521 1.00 34.00 160 TYR A N 1
ATOM 1273 C CA . TYR A 1 160 ? 24.274 3.053 -41.937 1.00 34.00 160 TYR A CA 1
ATOM 1274 C C . TYR A 1 160 ? 24.008 2.415 -40.570 1.00 34.00 160 TYR A C 1
ATOM 1276 O O . TYR A 1 160 ? 23.604 3.078 -39.620 1.00 34.00 160 TYR A O 1
ATOM 1284 N N . ASN A 1 161 ? 24.272 1.110 -40.500 1.00 40.12 161 ASN A N 1
ATOM 1285 C CA . ASN A 1 161 ? 24.748 0.421 -39.300 1.00 40.12 161 ASN A CA 1
ATOM 1286 C C . ASN A 1 161 ? 23.762 -0.166 -38.277 1.00 40.12 161 ASN A C 1
ATOM 1288 O O . ASN A 1 161 ? 23.943 0.066 -37.090 1.00 40.12 161 ASN A O 1
ATOM 1292 N N . ASP A 1 162 ? 22.893 -1.104 -38.670 1.00 39.28 162 ASP A N 1
ATOM 1293 C CA . ASP A 1 162 ? 22.491 -2.179 -37.732 1.00 39.28 162 ASP A CA 1
ATOM 1294 C C . ASP A 1 162 ? 23.369 -3.438 -37.877 1.00 39.28 162 ASP A C 1
ATOM 1296 O O . ASP A 1 162 ? 23.724 -4.061 -36.878 1.00 39.28 162 ASP A O 1
ATOM 1300 N N . TYR A 1 163 ? 23.874 -3.739 -39.082 1.00 38.56 163 TYR A N 1
ATOM 1301 C CA . TYR A 1 163 ? 24.881 -4.800 -39.264 1.00 38.56 163 TYR A CA 1
ATOM 1302 C C . TYR A 1 163 ? 26.247 -4.417 -38.658 1.00 38.56 163 TYR A C 1
ATOM 1304 O O . TYR A 1 163 ? 26.943 -5.240 -38.076 1.00 38.56 163 TYR A O 1
ATOM 1312 N N . TRP A 1 164 ? 26.606 -3.135 -38.712 1.00 36.31 164 TRP A N 1
ATOM 1313 C CA . TRP A 1 164 ? 27.871 -2.597 -38.190 1.00 36.31 164 TRP A CA 1
ATOM 1314 C C . TRP A 1 164 ? 27.796 -2.126 -36.727 1.00 36.31 164 TRP A C 1
ATOM 1316 O O . TRP A 1 164 ? 28.844 -1.988 -36.096 1.00 36.31 164 TRP A O 1
ATOM 1326 N N . ARG A 1 165 ? 26.593 -1.902 -36.160 1.00 39.91 165 ARG A N 1
ATOM 1327 C CA . ARG A 1 165 ? 26.421 -1.614 -34.718 1.00 39.91 165 ARG A CA 1
ATOM 1328 C C . ARG A 1 165 ? 26.935 -2.762 -33.855 1.00 39.91 165 ARG A C 1
ATOM 1330 O O . ARG A 1 165 ? 27.563 -2.506 -32.835 1.00 39.91 165 ARG A O 1
ATOM 1337 N N . ASN A 1 166 ? 26.719 -3.999 -34.306 1.00 39.28 166 ASN A N 1
ATOM 1338 C CA . ASN A 1 166 ? 27.220 -5.203 -33.643 1.00 39.28 166 ASN A CA 1
ATOM 1339 C C . ASN A 1 166 ? 28.619 -5.631 -34.112 1.00 39.28 166 ASN A C 1
ATOM 1341 O O . ASN A 1 166 ? 29.323 -6.286 -33.353 1.00 39.28 166 ASN A O 1
ATOM 1345 N N . TYR A 1 167 ? 29.046 -5.264 -35.327 1.00 38.88 167 TYR A N 1
ATOM 1346 C CA . TYR A 1 167 ? 30.307 -5.766 -35.891 1.00 38.88 167 TYR A CA 1
ATOM 1347 C C . TYR A 1 167 ? 31.537 -4.883 -35.595 1.00 38.88 167 TYR A C 1
ATOM 1349 O O . TYR A 1 167 ? 32.650 -5.397 -35.597 1.00 38.88 167 TYR A O 1
ATOM 1357 N N . TYR A 1 168 ? 31.370 -3.579 -35.302 1.00 41.03 168 TYR A N 1
ATOM 1358 C CA . TYR A 1 168 ? 32.510 -2.643 -35.207 1.00 41.03 168 TYR A CA 1
ATOM 1359 C C . TYR A 1 168 ? 32.611 -1.769 -33.940 1.00 41.03 168 TYR A C 1
ATOM 1361 O O . TYR A 1 168 ? 33.522 -0.948 -33.859 1.00 41.03 168 TYR A O 1
ATOM 1369 N N . GLY A 1 169 ? 31.754 -1.938 -32.924 1.00 46.34 169 GLY A N 1
ATOM 1370 C CA . GLY A 1 169 ? 32.002 -1.370 -31.580 1.00 46.34 169 GLY A CA 1
ATOM 1371 C C . GLY A 1 169 ? 31.710 0.131 -31.389 1.00 46.34 169 GLY A C 1
ATOM 1372 O O . GLY A 1 169 ? 32.325 0.773 -30.543 1.00 46.34 169 GLY A O 1
ATOM 1373 N N . TRP A 1 170 ? 30.772 0.708 -32.151 1.00 42.47 170 TRP A N 1
ATOM 1374 C CA . TRP A 1 170 ? 30.448 2.152 -32.121 1.00 42.47 170 TRP A CA 1
ATOM 1375 C C . TRP A 1 170 ? 29.301 2.549 -31.177 1.00 42.47 170 TRP A C 1
ATOM 1377 O O . TRP A 1 170 ? 28.983 3.731 -31.061 1.00 42.47 170 TRP A O 1
ATOM 1387 N N . ASP A 1 171 ? 28.682 1.581 -30.500 1.00 51.09 171 ASP A N 1
ATOM 1388 C CA . ASP A 1 171 ? 27.586 1.802 -29.545 1.00 51.09 171 ASP A CA 1
ATOM 1389 C C . ASP A 1 171 ? 27.942 1.261 -28.148 1.00 51.09 171 ASP A C 1
ATOM 1391 O O . ASP A 1 171 ? 27.096 0.725 -27.426 1.00 51.09 171 ASP A O 1
ATOM 1395 N N . ASP A 1 172 ? 29.220 1.383 -27.763 1.00 60.09 172 ASP A N 1
ATOM 1396 C CA . ASP A 1 172 ? 29.689 0.987 -26.436 1.00 60.09 172 ASP A CA 1
ATOM 1397 C C . ASP A 1 172 ? 28.958 1.812 -25.362 1.00 60.09 172 ASP A C 1
ATOM 1399 O O . ASP A 1 172 ? 28.973 3.049 -25.350 1.00 60.09 172 ASP A O 1
ATOM 1403 N N . ALA A 1 173 ? 28.239 1.113 -24.483 1.00 61.66 173 ALA A N 1
ATOM 1404 C CA . ALA A 1 173 ? 27.453 1.732 -23.423 1.00 61.66 173 ALA A CA 1
ATOM 1405 C C . ALA A 1 173 ? 28.331 2.545 -22.458 1.00 61.66 173 ALA A C 1
ATOM 1407 O O . ALA A 1 173 ? 27.903 3.599 -21.995 1.00 61.66 173 ALA A O 1
ATOM 1408 N N . ASN A 1 174 ? 29.570 2.114 -22.219 1.00 69.50 174 ASN A N 1
ATOM 1409 C CA . ASN A 1 174 ? 30.519 2.796 -21.349 1.00 69.50 174 ASN A CA 1
ATOM 1410 C C . ASN A 1 174 ? 31.078 4.068 -21.999 1.00 69.50 174 ASN A C 1
ATOM 1412 O O . ASN A 1 174 ? 31.229 5.084 -21.324 1.00 69.50 174 ASN A O 1
ATOM 1416 N N . ALA A 1 175 ? 31.318 4.055 -23.314 1.00 69.56 175 ALA A N 1
ATOM 1417 C CA . ALA A 1 175 ? 31.688 5.262 -24.058 1.00 69.56 175 ALA A CA 1
ATOM 1418 C C . ALA A 1 175 ? 30.566 6.313 -24.027 1.00 69.56 175 ALA A C 1
ATOM 1420 O O . ALA A 1 175 ? 30.804 7.492 -23.752 1.00 69.56 175 ALA A O 1
ATOM 1421 N N . ARG A 1 176 ? 29.316 5.884 -24.243 1.00 72.25 176 ARG A N 1
ATOM 1422 C CA . ARG A 1 176 ? 28.140 6.765 -24.146 1.00 72.25 176 ARG A CA 1
ATOM 1423 C C . ARG A 1 176 ? 27.948 7.320 -22.737 1.00 72.25 176 ARG A C 1
ATOM 1425 O O . ARG A 1 176 ? 27.628 8.498 -22.597 1.00 72.25 176 ARG A O 1
ATOM 1432 N N . ASP A 1 177 ? 28.175 6.503 -21.714 1.00 72.69 177 ASP A N 1
ATOM 1433 C CA . ASP A 1 177 ? 28.118 6.918 -20.312 1.00 72.69 177 ASP A CA 1
ATOM 1434 C C . ASP A 1 177 ? 29.225 7.928 -19.963 1.00 72.69 177 ASP A C 1
ATOM 1436 O O . ASP A 1 177 ? 28.964 8.930 -19.299 1.00 72.69 177 ASP A O 1
ATOM 1440 N N . ALA A 1 178 ? 30.445 7.745 -20.482 1.00 74.25 178 ALA A N 1
ATOM 1441 C CA . ALA A 1 178 ? 31.532 8.713 -20.324 1.00 74.25 178 ALA A CA 1
ATOM 1442 C C . ALA A 1 178 ? 3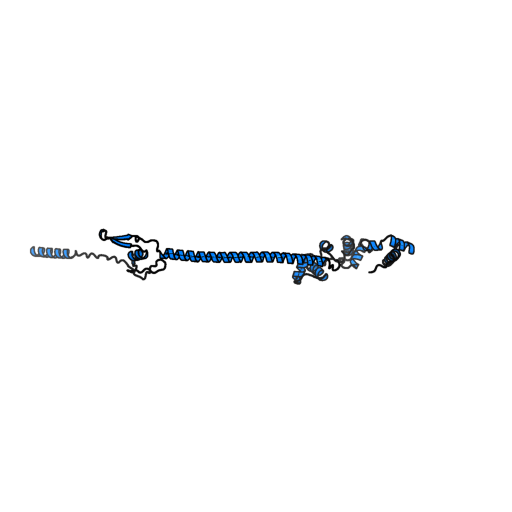1.197 10.078 -20.954 1.00 74.25 178 ALA A C 1
ATOM 1444 O O . ALA A 1 178 ? 31.460 11.122 -20.354 1.00 74.25 178 ALA A O 1
ATOM 1445 N N . TYR A 1 179 ? 30.562 10.084 -22.129 1.00 78.25 179 TYR A N 1
ATOM 1446 C CA . TYR A 1 179 ? 30.084 11.314 -22.767 1.00 78.25 179 TYR A CA 1
ATOM 1447 C C . TYR A 1 179 ? 28.942 11.966 -21.980 1.00 78.25 179 TYR A C 1
ATOM 1449 O O . TYR A 1 179 ? 28.961 13.177 -21.754 1.00 78.25 179 TYR A O 1
ATOM 1457 N N . PHE A 1 180 ? 27.985 11.169 -21.496 1.00 70.12 180 PHE A N 1
ATOM 1458 C CA . PHE A 1 180 ? 26.885 11.657 -20.666 1.00 70.12 180 PHE A CA 1
ATOM 1459 C C . PHE A 1 180 ? 27.392 12.262 -19.351 1.00 70.12 180 PHE A C 1
ATOM 1461 O O . PHE A 1 180 ? 26.936 13.328 -18.956 1.00 70.12 180 PHE A O 1
ATOM 1468 N N . LYS A 1 181 ? 28.397 11.658 -18.706 1.00 84.25 181 LYS A N 1
ATOM 1469 C CA . LYS A 1 181 ? 29.043 12.216 -17.505 1.00 84.25 181 LYS A CA 1
ATOM 1470 C C . LYS A 1 181 ? 29.682 13.585 -17.747 1.00 84.25 181 LYS A C 1
ATOM 1472 O O . LYS A 1 181 ? 29.705 14.402 -16.833 1.00 84.25 181 LYS A O 1
ATOM 1477 N N . LYS A 1 182 ? 30.201 13.840 -18.953 1.00 83.19 182 LYS A N 1
ATOM 1478 C CA . LYS A 1 182 ? 30.834 15.120 -19.310 1.00 83.19 182 LYS A CA 1
ATOM 1479 C C . LYS A 1 182 ? 29.826 16.184 -19.757 1.00 83.19 182 LYS A C 1
ATOM 1481 O O . LYS A 1 182 ? 30.001 17.351 -19.423 1.00 83.19 182 LYS A O 1
ATOM 1486 N N . TYR A 1 183 ? 28.799 15.797 -20.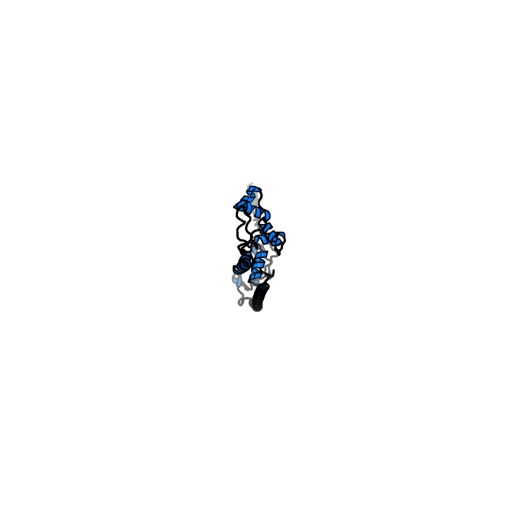515 1.00 77.81 183 TYR A N 1
ATOM 1487 C CA . TYR A 1 183 ? 27.919 16.737 -21.225 1.00 77.81 183 TYR A CA 1
ATOM 1488 C C . TYR A 1 183 ? 26.435 16.655 -20.838 1.00 77.81 183 TYR A C 1
ATOM 1490 O O . TYR A 1 183 ? 25.626 17.403 -21.384 1.00 77.81 183 TYR A O 1
ATOM 1498 N N . SER A 1 184 ? 26.059 15.756 -19.924 1.00 82.06 184 SER A N 1
ATOM 1499 C CA . SER A 1 184 ? 24.684 15.526 -19.442 1.00 82.06 184 SER A CA 1
ATOM 1500 C C . SER A 1 184 ? 23.655 15.252 -20.547 1.00 82.06 184 SER A C 1
ATOM 1502 O O . SER A 1 184 ? 22.455 15.459 -20.368 1.00 82.06 184 SER A O 1
ATOM 1504 N N . ARG A 1 185 ? 24.121 14.781 -21.707 1.00 77.88 185 ARG A N 1
ATOM 1505 C CA . ARG A 1 185 ? 23.305 14.325 -22.836 1.00 77.88 185 ARG A CA 1
ATOM 1506 C C . ARG A 1 185 ? 24.027 13.216 -23.586 1.00 77.88 185 ARG A C 1
ATOM 1508 O O . ARG A 1 185 ? 25.250 13.121 -23.525 1.00 77.88 185 ARG A O 1
ATOM 1515 N N . TYR A 1 186 ? 23.275 12.401 -24.319 1.00 72.25 186 TYR A N 1
ATOM 1516 C CA . TYR A 1 186 ? 23.858 11.375 -25.181 1.00 72.25 186 TYR A CA 1
ATOM 1517 C C . TYR A 1 186 ? 24.372 11.970 -26.504 1.00 72.25 186 TYR A C 1
ATOM 1519 O O . TYR A 1 186 ? 23.779 12.932 -27.005 1.00 72.25 186 TYR A O 1
ATOM 1527 N N . PRO A 1 187 ? 25.454 11.407 -27.076 1.00 67.06 187 PRO A N 1
ATOM 1528 C CA . PRO A 1 187 ? 26.008 11.868 -28.345 1.00 67.06 187 PRO A CA 1
ATOM 1529 C C . PRO A 1 187 ? 25.042 11.557 -29.495 1.00 67.06 187 PRO A C 1
ATOM 1531 O O . PRO A 1 187 ? 24.635 10.407 -29.688 1.00 67.06 187 PRO A O 1
ATOM 1534 N N . SER A 1 188 ? 24.675 12.570 -30.276 1.00 62.56 188 SER A N 1
ATOM 1535 C CA . SER A 1 188 ? 23.729 12.453 -31.391 1.00 62.56 188 SER A CA 1
ATOM 1536 C C . SER A 1 188 ? 24.425 12.471 -32.751 1.00 62.56 188 SER A C 1
ATOM 1538 O O . SER A 1 188 ? 23.954 11.813 -33.685 1.00 62.56 188 SER A O 1
ATOM 1540 N N . THR A 1 189 ? 25.580 13.130 -32.862 1.00 60.75 189 THR A N 1
ATOM 1541 C CA . THR A 1 189 ? 26.356 13.197 -34.108 1.00 60.75 189 THR A CA 1
ATOM 1542 C C . THR A 1 189 ? 27.506 12.187 -34.144 1.00 60.75 189 THR A C 1
ATOM 1544 O O . THR A 1 189 ? 27.854 11.549 -33.148 1.00 60.75 189 THR A O 1
ATOM 1547 N N . TYR A 1 190 ? 28.093 12.013 -35.327 1.00 55.25 190 TYR A N 1
ATOM 1548 C CA . TYR A 1 190 ? 29.264 11.162 -35.527 1.00 55.25 190 TYR A CA 1
ATOM 1549 C C . TYR A 1 190 ? 30.476 11.637 -34.707 1.00 55.25 190 TYR A C 1
ATOM 1551 O O . TYR A 1 190 ? 31.079 10.837 -33.992 1.00 55.25 190 TYR A O 1
ATOM 1559 N N . ASP A 1 191 ? 30.786 12.934 -34.749 1.00 58.22 191 ASP A N 1
ATOM 1560 C CA . ASP A 1 191 ? 31.916 13.504 -34.011 1.00 58.22 191 ASP A CA 1
ATOM 1561 C C . ASP A 1 191 ? 31.722 13.402 -32.495 1.00 58.22 191 ASP A C 1
ATOM 1563 O O . ASP A 1 191 ? 32.667 13.099 -31.769 1.00 58.22 191 ASP A O 1
ATOM 1567 N N . GLU A 1 192 ? 30.484 13.556 -32.019 1.00 68.44 192 GLU A N 1
ATOM 1568 C CA . GLU A 1 192 ? 30.143 13.380 -30.605 1.00 68.44 192 GLU A CA 1
ATOM 1569 C C . GLU A 1 192 ? 30.307 11.918 -30.158 1.00 68.44 192 GLU A C 1
ATOM 1571 O O . GLU A 1 192 ? 30.823 11.656 -29.073 1.00 68.44 192 GLU A O 1
ATOM 1576 N N . ARG A 1 193 ? 29.940 10.942 -31.002 1.00 68.06 193 ARG A N 1
ATOM 1577 C CA . ARG A 1 193 ? 30.194 9.513 -30.729 1.00 68.06 193 ARG A CA 1
ATOM 1578 C C . ARG A 1 193 ? 31.689 9.186 -30.742 1.00 68.06 193 ARG A C 1
ATOM 1580 O O . ARG A 1 193 ? 32.155 8.391 -29.926 1.00 68.06 193 ARG A O 1
ATOM 1587 N N . ARG A 1 194 ? 32.458 9.829 -31.622 1.00 64.25 194 ARG A N 1
ATOM 1588 C CA . ARG A 1 194 ? 33.918 9.698 -31.681 1.00 64.25 194 ARG A CA 1
ATOM 1589 C C . ARG A 1 194 ? 34.587 10.250 -30.420 1.00 64.25 194 ARG A C 1
ATOM 1591 O O . ARG A 1 194 ? 35.499 9.624 -29.880 1.00 64.25 194 ARG A O 1
ATOM 1598 N N . GLU A 1 195 ? 34.111 11.389 -29.926 1.00 71.31 195 GLU A N 1
ATOM 1599 C CA . GLU A 1 195 ? 34.563 11.964 -28.660 1.00 71.31 195 GLU A CA 1
ATOM 1600 C C . GLU A 1 195 ? 34.176 11.078 -27.467 1.00 71.31 195 GLU A C 1
ATOM 1602 O O . GLU A 1 195 ? 35.010 10.838 -26.600 1.00 71.31 195 GLU A O 1
ATOM 1607 N N . ALA A 1 196 ? 32.956 10.532 -27.442 1.00 69.94 196 ALA A N 1
ATOM 1608 C CA . ALA A 1 196 ? 32.501 9.598 -26.409 1.00 69.94 196 ALA A CA 1
ATOM 1609 C C . ALA A 1 196 ? 33.461 8.412 -26.237 1.00 69.94 196 ALA A C 1
ATOM 1611 O O . ALA A 1 196 ? 33.848 8.052 -25.125 1.00 69.94 196 ALA A O 1
ATOM 1612 N N . TYR A 1 197 ? 33.903 7.850 -27.360 1.00 68.19 197 TYR A N 1
ATOM 1613 C CA . TYR A 1 197 ? 34.869 6.761 -27.386 1.00 68.19 197 TYR A CA 1
ATOM 1614 C C . TYR A 1 197 ? 36.253 7.193 -26.875 1.00 68.19 197 TYR A C 1
ATOM 1616 O O . TYR A 1 197 ? 36.861 6.484 -26.072 1.00 68.19 197 TYR A O 1
ATOM 1624 N N . TYR A 1 198 ? 36.732 8.374 -27.284 1.00 68.88 198 TYR A N 1
ATOM 1625 C CA . TYR A 1 198 ? 38.000 8.935 -26.804 1.00 68.88 198 TYR A CA 1
ATOM 1626 C C . TYR A 1 198 ? 37.988 9.175 -25.289 1.00 68.88 198 TYR A C 1
ATOM 1628 O O . TYR A 1 198 ? 38.955 8.842 -24.607 1.00 68.88 198 TYR A O 1
ATOM 1636 N N . LEU A 1 199 ? 36.884 9.705 -24.753 1.00 71.88 199 LEU A N 1
ATOM 1637 C CA . LEU A 1 199 ? 36.723 9.972 -23.322 1.00 71.88 199 LEU A CA 1
ATOM 1638 C C . LEU A 1 199 ? 36.829 8.706 -22.469 1.00 71.88 199 LEU A C 1
ATOM 1640 O O . LEU A 1 199 ? 37.339 8.779 -21.354 1.00 71.88 199 LEU A O 1
ATOM 1644 N N . TYR A 1 200 ? 36.358 7.564 -22.974 1.00 72.00 200 TYR A N 1
ATOM 1645 C CA . TYR A 1 200 ? 36.385 6.306 -22.230 1.00 72.00 200 TYR A CA 1
ATOM 1646 C C . TYR A 1 200 ? 37.674 5.501 -22.445 1.00 72.00 200 TYR A C 1
ATOM 1648 O O . TYR A 1 200 ? 38.271 5.030 -21.481 1.00 72.00 200 TYR A O 1
ATOM 1656 N N . TYR A 1 201 ? 38.136 5.359 -23.691 1.00 61.84 201 TYR A N 1
ATOM 1657 C CA . TYR A 1 201 ? 39.290 4.512 -24.021 1.00 61.84 201 TYR A CA 1
ATOM 1658 C C . TYR A 1 201 ? 40.633 5.254 -24.075 1.00 61.84 201 TYR A C 1
ATOM 1660 O O . TYR A 1 201 ? 41.670 4.612 -24.248 1.00 61.84 201 TYR A O 1
ATOM 1668 N N . GLY A 1 202 ? 40.638 6.588 -23.981 1.00 55.91 202 GLY A N 1
ATOM 1669 C CA . GLY A 1 202 ? 41.851 7.412 -24.068 1.00 55.91 202 GLY A CA 1
ATOM 1670 C C . GLY A 1 202 ? 42.522 7.405 -25.448 1.00 55.91 202 GLY A C 1
ATOM 1671 O O . GLY A 1 202 ? 43.667 7.827 -25.583 1.00 55.91 202 GLY A O 1
ATOM 1672 N N . ARG A 1 203 ? 41.831 6.898 -26.475 1.00 54.56 203 ARG A N 1
ATOM 1673 C CA . ARG A 1 203 ? 42.299 6.818 -27.865 1.00 54.56 203 ARG A CA 1
ATOM 1674 C C . ARG A 1 203 ? 41.131 7.002 -28.825 1.00 54.56 203 ARG A C 1
ATOM 1676 O O . ARG A 1 203 ? 40.008 6.608 -28.513 1.00 54.56 203 ARG A O 1
ATOM 1683 N N . TYR A 1 204 ? 41.386 7.597 -29.989 1.00 49.28 204 TYR A N 1
ATOM 1684 C CA . TYR A 1 204 ? 40.355 7.752 -31.013 1.00 49.28 204 TYR A CA 1
ATOM 1685 C C . TYR A 1 204 ? 39.971 6.380 -31.585 1.00 49.28 204 TYR A C 1
ATOM 1687 O O . TYR A 1 204 ? 40.857 5.545 -31.785 1.00 49.28 204 TYR A O 1
ATOM 1695 N N . PRO A 1 205 ? 38.676 6.125 -31.845 1.00 47.31 205 PRO A N 1
ATOM 1696 C CA . PRO A 1 205 ? 38.276 4.939 -32.581 1.00 47.31 205 PRO A CA 1
ATOM 1697 C C . PRO A 1 205 ? 38.815 5.077 -34.011 1.00 47.31 205 PRO A C 1
ATOM 1699 O O . PRO A 1 205 ? 38.543 6.065 -34.695 1.00 47.31 205 PRO A O 1
ATOM 1702 N N . ASP A 1 206 ? 39.652 4.126 -34.420 1.00 47.19 206 ASP A N 1
ATOM 1703 C CA . ASP A 1 206 ? 40.351 4.152 -35.703 1.00 47.19 206 ASP A CA 1
ATOM 1704 C C . ASP A 1 206 ? 39.348 3.995 -36.854 1.00 47.19 206 ASP A C 1
ATOM 1706 O O . ASP A 1 206 ? 38.809 2.916 -37.103 1.00 47.19 206 ASP A O 1
ATOM 1710 N N . TRP A 1 207 ? 39.060 5.105 -37.534 1.00 38.25 207 TRP A N 1
ATOM 1711 C CA . TRP A 1 207 ? 38.214 5.141 -38.728 1.00 38.25 207 TRP A CA 1
ATOM 1712 C C . TRP A 1 207 ? 38.996 5.161 -40.035 1.00 38.25 207 TRP A C 1
ATOM 1714 O O . TRP A 1 207 ? 38.408 5.387 -41.089 1.00 38.25 207 TRP A O 1
ATOM 1724 N N . SER A 1 208 ? 40.301 4.892 -40.002 1.00 42.09 208 SER A N 1
ATOM 1725 C CA . SER A 1 208 ? 41.096 4.823 -41.228 1.00 42.09 208 SER A CA 1
ATOM 1726 C C . SER A 1 208 ? 41.184 3.424 -41.844 1.00 42.09 208 SER A C 1
ATOM 1728 O O . SER A 1 208 ? 41.592 3.321 -42.994 1.00 42.09 208 SER A O 1
ATOM 1730 N N . TYR A 1 209 ? 40.727 2.360 -41.164 1.00 37.03 209 TYR A N 1
ATOM 1731 C CA . TYR A 1 209 ? 40.920 0.989 -41.671 1.00 37.03 209 TYR A CA 1
ATOM 1732 C C . TYR A 1 209 ? 39.754 0.011 -41.508 1.00 37.03 209 TYR A C 1
ATOM 1734 O O . TYR A 1 209 ? 39.948 -1.199 -41.446 1.00 37.03 209 TYR A O 1
ATOM 1742 N N . ASN A 1 210 ? 38.517 0.507 -41.501 1.00 36.34 210 ASN A N 1
ATOM 1743 C CA . ASN A 1 210 ? 37.350 -0.352 -41.741 1.00 36.34 210 ASN A CA 1
ATOM 1744 C C . ASN A 1 210 ? 36.336 0.239 -42.712 1.00 36.34 210 ASN A C 1
ATOM 1746 O O . ASN A 1 210 ? 35.169 -0.142 -42.721 1.00 36.34 210 ASN A O 1
ATOM 1750 N N . ASN A 1 211 ? 36.792 1.107 -43.611 1.00 33.69 211 ASN A N 1
ATOM 1751 C CA . ASN A 1 211 ? 36.087 1.222 -44.869 1.00 33.69 211 ASN A CA 1
ATOM 1752 C C . ASN A 1 211 ? 36.488 0.031 -45.731 1.00 33.69 211 ASN A C 1
ATOM 1754 O O . ASN A 1 211 ? 37.593 0.003 -46.246 1.00 33.69 211 ASN A O 1
ATOM 1758 N N . TRP A 1 212 ? 35.571 -0.921 -45.908 1.00 37.69 212 TRP A N 1
ATOM 1759 C CA . TRP A 1 212 ? 35.271 -1.448 -47.242 1.00 37.69 212 TRP A CA 1
ATOM 1760 C C . TRP A 1 212 ? 36.428 -2.175 -47.979 1.00 37.69 212 TRP A C 1
ATOM 1762 O O . TRP A 1 212 ? 36.351 -2.391 -49.182 1.00 37.69 212 TRP A O 1
ATOM 1772 N N . TRP A 1 213 ? 37.491 -2.584 -47.283 1.00 31.89 213 TRP A N 1
ATOM 1773 C CA . TRP A 1 213 ? 38.661 -3.263 -47.850 1.00 31.89 213 TRP A CA 1
ATOM 1774 C C . TRP A 1 213 ? 39.256 -4.168 -46.770 1.00 31.89 213 TRP A C 1
ATOM 1776 O O . TRP A 1 213 ? 39.758 -3.682 -45.760 1.00 31.89 213 TRP A O 1
ATOM 1786 N N . GLY A 1 214 ? 39.143 -5.487 -46.935 1.00 33.75 214 GLY A N 1
ATOM 1787 C CA . GLY A 1 214 ? 39.558 -6.456 -45.918 1.00 33.75 214 GLY A CA 1
ATOM 1788 C C . GLY A 1 214 ? 40.997 -6.265 -45.416 1.00 33.75 214 GLY A C 1
ATOM 1789 O O . GLY A 1 214 ? 41.898 -6.050 -46.216 1.00 33.75 214 GLY A O 1
ATOM 1790 N N . ASN A 1 215 ? 41.170 -6.365 -44.090 1.00 37.00 215 ASN A N 1
ATOM 1791 C CA . ASN A 1 215 ? 42.315 -6.827 -43.273 1.00 37.00 215 ASN A CA 1
ATOM 1792 C C . ASN A 1 215 ? 43.793 -6.573 -43.679 1.00 37.00 215 ASN A C 1
ATOM 1794 O O . ASN A 1 215 ? 44.677 -7.055 -42.980 1.00 37.00 215 ASN A O 1
ATOM 1798 N N . GLY A 1 216 ? 44.123 -5.826 -44.731 1.00 42.44 216 GLY A N 1
ATOM 1799 C CA . GLY A 1 216 ? 45.489 -5.783 -45.278 1.00 42.44 216 GLY A CA 1
ATOM 1800 C C . GLY A 1 216 ? 46.479 -4.839 -44.587 1.00 42.44 216 GLY A C 1
ATOM 1801 O O . GLY A 1 216 ? 47.668 -4.900 -44.879 1.00 42.44 216 GLY A O 1
ATOM 1802 N N . TRP A 1 217 ? 46.016 -3.955 -43.703 1.00 42.19 217 TRP A N 1
ATOM 1803 C CA . TRP A 1 217 ? 46.820 -2.818 -43.224 1.00 42.19 217 TRP A CA 1
ATOM 1804 C C . TRP A 1 217 ? 47.082 -2.799 -41.717 1.00 42.19 217 TRP A C 1
ATOM 1806 O O . TRP A 1 217 ? 47.943 -2.056 -41.256 1.00 42.19 217 TRP A O 1
ATOM 1816 N N . ASN A 1 218 ? 46.397 -3.665 -40.968 1.00 47.12 218 ASN A N 1
ATOM 1817 C CA . ASN A 1 218 ? 46.588 -3.859 -39.528 1.00 47.12 218 ASN A CA 1
ATOM 1818 C C . ASN A 1 218 ? 47.593 -4.977 -39.208 1.00 47.12 218 ASN A C 1
ATOM 1820 O O . ASN A 1 218 ? 47.610 -5.500 -38.094 1.00 47.12 218 ASN A O 1
ATOM 1824 N N . ASP A 1 219 ? 48.429 -5.369 -40.171 1.00 55.53 219 ASP A N 1
ATOM 1825 C CA . ASP A 1 219 ? 49.524 -6.288 -39.893 1.00 55.53 219 ASP A CA 1
ATOM 1826 C C . ASP A 1 219 ? 50.581 -5.552 -39.059 1.00 55.53 219 ASP A C 1
ATOM 1828 O O . ASP A 1 219 ? 51.183 -4.564 -39.494 1.00 55.53 219 ASP A O 1
ATOM 1832 N N . GLN A 1 220 ? 50.813 -6.041 -37.842 1.00 59.06 220 GLN A N 1
ATOM 1833 C CA . GLN A 1 220 ? 51.812 -5.490 -36.934 1.00 59.06 220 GLN A CA 1
ATOM 1834 C C . GLN A 1 220 ? 53.197 -5.420 -37.595 1.00 59.06 220 GLN A C 1
ATOM 1836 O O . GLN A 1 220 ? 53.973 -4.523 -37.280 1.00 59.06 220 GLN A O 1
ATOM 1841 N N . ASN A 1 221 ? 53.505 -6.306 -38.544 1.00 63.75 221 ASN A N 1
ATOM 1842 C CA . ASN A 1 221 ? 54.759 -6.285 -39.289 1.00 63.75 221 ASN A CA 1
ATOM 1843 C C . ASN A 1 221 ? 54.881 -5.057 -40.207 1.00 63.75 221 ASN A C 1
ATOM 1845 O O . ASN A 1 221 ? 55.963 -4.477 -40.304 1.00 63.75 221 ASN A O 1
ATOM 1849 N N . ILE A 1 222 ? 53.773 -4.607 -40.803 1.00 64.69 222 ILE A N 1
ATOM 1850 C CA . ILE A 1 222 ? 53.706 -3.393 -41.631 1.00 64.69 222 ILE A CA 1
ATOM 1851 C C . ILE A 1 222 ? 53.892 -2.149 -40.759 1.00 64.69 222 ILE A C 1
ATOM 1853 O O . ILE A 1 222 ? 54.719 -1.284 -41.051 1.00 64.69 222 ILE A O 1
ATOM 1857 N N . ILE A 1 223 ? 53.175 -2.081 -39.636 1.00 65.31 223 ILE A N 1
ATOM 1858 C CA . ILE A 1 223 ? 53.287 -0.973 -38.674 1.00 65.31 223 ILE A CA 1
ATOM 1859 C C . ILE A 1 223 ? 54.709 -0.910 -38.098 1.00 65.31 223 ILE A C 1
ATOM 1861 O O . ILE A 1 223 ? 55.309 0.166 -38.005 1.00 65.31 223 ILE A O 1
ATOM 1865 N N . ASN A 1 224 ? 55.286 -2.069 -37.774 1.00 73.88 224 ASN A N 1
ATOM 1866 C CA . ASN A 1 224 ? 56.658 -2.177 -37.297 1.00 73.88 224 ASN A CA 1
ATOM 1867 C C . ASN A 1 224 ? 57.672 -1.751 -38.365 1.00 73.88 224 ASN A C 1
ATOM 1869 O O . ASN A 1 224 ? 58.692 -1.176 -38.001 1.00 73.88 224 ASN A O 1
ATOM 1873 N N . ALA A 1 225 ? 57.418 -1.967 -39.660 1.00 77.31 225 ALA A N 1
ATOM 1874 C CA . ALA A 1 225 ? 58.298 -1.480 -40.725 1.00 77.31 225 ALA A CA 1
ATOM 1875 C C . ALA A 1 225 ? 58.404 0.057 -40.715 1.00 77.31 225 ALA A C 1
ATOM 1877 O O . ALA A 1 225 ? 59.508 0.604 -40.797 1.00 77.31 225 ALA A O 1
ATOM 1878 N N . TYR A 1 226 ? 57.282 0.755 -40.509 1.00 82.56 226 TYR A N 1
ATOM 1879 C CA . TYR A 1 226 ? 57.267 2.213 -40.357 1.00 82.56 226 TYR A CA 1
ATOM 1880 C C . TYR A 1 226 ? 57.950 2.668 -39.066 1.00 82.56 226 TYR A C 1
ATOM 1882 O O . TYR A 1 226 ? 58.835 3.524 -39.102 1.00 82.56 226 TYR A O 1
ATOM 1890 N N . TYR A 1 227 ? 57.609 2.050 -37.930 1.00 75.94 227 TYR A N 1
ATOM 1891 C CA . TYR A 1 227 ? 58.224 2.372 -36.641 1.00 75.94 227 TYR A CA 1
ATOM 1892 C C . TYR A 1 227 ? 59.736 2.113 -36.642 1.00 75.94 227 TYR A C 1
ATOM 1894 O O . TYR A 1 227 ? 60.515 2.900 -36.105 1.00 75.94 227 TYR A O 1
ATOM 1902 N N . ASN A 1 228 ? 60.193 1.045 -37.293 1.00 84.38 228 ASN A N 1
ATOM 1903 C CA . ASN A 1 228 ? 61.611 0.732 -37.387 1.00 84.38 228 ASN A CA 1
ATOM 1904 C C . ASN A 1 228 ? 62.386 1.824 -38.125 1.00 84.38 228 ASN A C 1
ATOM 1906 O O . ASN A 1 228 ? 63.489 2.154 -37.679 1.00 84.38 228 ASN A O 1
ATOM 1910 N N . LYS A 1 229 ? 61.793 2.414 -39.171 1.00 87.44 229 LYS A N 1
ATOM 1911 C CA . LYS A 1 229 ? 62.387 3.501 -39.956 1.00 87.44 229 LYS A CA 1
ATOM 1912 C C . LYS A 1 229 ? 62.277 4.867 -39.273 1.00 87.44 229 LYS A C 1
ATOM 1914 O O . LYS A 1 229 ? 63.269 5.584 -39.206 1.00 87.44 229 LYS A O 1
ATOM 1919 N N . TYR A 1 230 ? 61.101 5.218 -38.756 1.00 87.44 230 TYR A N 1
ATOM 1920 C CA . TYR A 1 230 ? 60.790 6.585 -38.316 1.00 87.44 230 TYR A CA 1
ATOM 1921 C C . TYR A 1 230 ? 60.718 6.776 -36.800 1.00 87.44 230 TYR A C 1
ATOM 1923 O O . TYR A 1 230 ? 60.614 7.908 -36.335 1.00 87.44 230 TYR A O 1
ATOM 1931 N N . LYS A 1 231 ? 60.787 5.689 -36.020 1.00 86.56 231 LYS A N 1
ATOM 1932 C CA . LYS A 1 231 ? 60.664 5.675 -34.546 1.00 86.56 231 LYS A CA 1
ATOM 1933 C C . LYS A 1 231 ? 59.386 6.337 -34.023 1.00 86.56 231 LYS A C 1
ATOM 1935 O O . LYS A 1 231 ? 59.298 6.717 -32.860 1.00 86.56 231 LYS A O 1
ATOM 1940 N N . THR A 1 232 ? 58.380 6.429 -34.881 1.00 71.19 232 THR A N 1
ATOM 1941 C CA . THR A 1 232 ? 57.038 6.925 -34.597 1.00 71.19 232 THR A CA 1
ATOM 1942 C C . THR A 1 232 ? 56.031 5.975 -35.227 1.00 71.19 232 THR A C 1
ATOM 1944 O O . THR A 1 232 ? 56.349 5.254 -36.176 1.00 71.19 232 THR A O 1
ATOM 1947 N N . TYR A 1 233 ? 54.824 5.929 -34.671 1.00 68.19 233 TYR A N 1
ATOM 1948 C CA . TYR A 1 233 ? 53.740 5.157 -35.267 1.00 68.19 233 TYR A CA 1
ATOM 1949 C C . TYR A 1 233 ? 53.065 5.975 -36.374 1.00 68.19 233 TYR A C 1
ATOM 1951 O O . TYR A 1 233 ? 52.889 7.186 -36.197 1.00 68.19 233 TYR A O 1
ATOM 1959 N N . PRO A 1 234 ? 52.689 5.345 -37.502 1.00 61.22 234 PRO A N 1
ATOM 1960 C CA . PRO A 1 234 ? 51.967 6.032 -38.561 1.00 61.22 234 PRO A CA 1
ATOM 1961 C C . PRO A 1 234 ? 50.623 6.534 -38.017 1.00 61.22 234 PRO A C 1
ATOM 1963 O O . PRO A 1 234 ? 49.897 5.809 -37.337 1.00 61.22 234 PRO A O 1
ATOM 1966 N N . SER A 1 235 ? 50.305 7.798 -38.286 1.00 56.78 235 SER A N 1
ATOM 1967 C CA . SER A 1 235 ? 49.085 8.459 -37.800 1.00 56.78 235 SER A CA 1
ATOM 1968 C C . SER A 1 235 ? 48.263 9.100 -38.918 1.00 56.78 235 SER A C 1
ATOM 1970 O O . SER A 1 235 ? 47.171 9.609 -38.675 1.00 56.78 235 SER A O 1
ATOM 1972 N N . THR A 1 236 ? 48.766 9.050 -40.152 1.00 54.00 236 THR A N 1
ATOM 1973 C CA . THR A 1 236 ? 48.101 9.564 -41.353 1.00 54.00 236 THR A CA 1
ATOM 1974 C C . THR A 1 236 ? 48.105 8.516 -42.462 1.00 54.00 236 THR A C 1
ATOM 1976 O O . THR A 1 236 ? 48.974 7.646 -42.514 1.00 54.00 236 THR A O 1
ATOM 1979 N N . GLU A 1 237 ? 47.156 8.620 -43.390 1.00 46.81 237 GLU A N 1
ATOM 1980 C CA . GLU A 1 237 ? 47.002 7.680 -44.508 1.00 46.81 237 GLU A CA 1
ATOM 1981 C C . GLU A 1 237 ? 48.279 7.546 -45.358 1.00 46.81 237 GLU A C 1
ATOM 1983 O O . GLU A 1 237 ? 48.673 6.446 -45.741 1.00 46.81 237 GLU A O 1
ATOM 1988 N N . SER A 1 238 ? 48.973 8.661 -45.602 1.00 55.41 238 SER A N 1
ATOM 1989 C CA . SER A 1 238 ? 50.248 8.674 -46.331 1.00 55.41 238 SER A CA 1
ATOM 1990 C C . SER A 1 238 ? 51.326 7.844 -45.621 1.00 55.41 238 SER A C 1
ATOM 1992 O O . SER A 1 238 ? 52.062 7.089 -46.253 1.00 55.41 238 SER A O 1
ATOM 1994 N N . GLN A 1 239 ? 51.369 7.909 -44.289 1.00 68.31 239 GLN A N 1
ATOM 1995 C CA . GLN A 1 239 ? 52.334 7.165 -43.481 1.00 68.31 239 GLN A CA 1
ATOM 1996 C C . GLN A 1 239 ? 52.003 5.673 -43.416 1.00 68.31 239 GLN A C 1
ATOM 1998 O O . GLN A 1 239 ? 52.914 4.854 -43.435 1.00 68.31 239 GLN A O 1
ATOM 2003 N N . TYR A 1 240 ? 50.722 5.292 -43.410 1.00 63.38 240 TYR A N 1
ATOM 2004 C CA . TYR A 1 240 ? 50.333 3.884 -43.535 1.00 63.38 240 TYR A CA 1
ATOM 2005 C C . TYR A 1 240 ? 50.641 3.322 -44.931 1.00 63.38 240 TYR A C 1
ATOM 2007 O O . TYR A 1 240 ? 51.135 2.200 -45.044 1.00 63.38 240 TYR A O 1
ATOM 2015 N N . ARG A 1 241 ? 50.439 4.103 -46.003 1.00 58.44 241 ARG A N 1
ATOM 2016 C CA . ARG A 1 241 ? 50.862 3.755 -47.382 1.00 58.44 241 ARG A CA 1
ATOM 2017 C C . ARG A 1 241 ? 52.355 3.517 -47.472 1.00 58.44 241 ARG A C 1
ATOM 2019 O O . ARG A 1 241 ? 52.801 2.544 -48.076 1.00 58.44 241 ARG A O 1
ATOM 2026 N N . GLU A 1 242 ? 53.114 4.387 -46.831 1.00 70.19 242 GLU A N 1
ATOM 2027 C CA . GLU A 1 242 ? 54.549 4.238 -46.731 1.00 70.19 242 GLU A CA 1
ATOM 2028 C C . GLU A 1 242 ? 54.944 3.021 -45.883 1.00 70.19 242 GLU A C 1
ATOM 2030 O O . GLU A 1 242 ? 55.833 2.279 -46.284 1.00 70.19 242 GLU A O 1
ATOM 2035 N N . ALA A 1 243 ? 54.259 2.751 -44.769 1.00 69.88 243 ALA A N 1
ATOM 2036 C CA . ALA A 1 243 ? 54.464 1.551 -43.955 1.00 69.88 243 ALA A CA 1
ATOM 2037 C C . ALA A 1 243 ? 54.316 0.271 -44.789 1.00 69.88 243 ALA A C 1
ATOM 2039 O O . ALA A 1 243 ? 55.167 -0.618 -44.738 1.00 69.88 243 ALA A O 1
ATOM 2040 N N . TYR A 1 244 ? 53.260 0.211 -45.602 1.00 64.75 244 TYR A N 1
ATOM 2041 C CA . TYR A 1 244 ? 52.984 -0.905 -46.501 1.00 64.75 244 TYR A CA 1
ATOM 2042 C C . TYR A 1 244 ? 54.087 -1.073 -47.550 1.00 64.75 244 TYR A C 1
ATOM 2044 O O . TYR A 1 244 ? 54.601 -2.176 -47.734 1.00 64.75 244 TYR A O 1
ATOM 2052 N N . TYR A 1 245 ? 54.506 0.028 -48.181 1.00 67.38 245 TYR A N 1
ATOM 2053 C CA . TYR A 1 245 ? 55.609 0.027 -49.144 1.00 67.38 245 TYR A CA 1
ATOM 2054 C C . TYR A 1 245 ? 56.931 -0.429 -48.512 1.00 67.38 245 TYR A C 1
ATOM 2056 O O . TYR A 1 245 ? 57.668 -1.207 -49.112 1.00 67.38 245 TYR A O 1
ATOM 2064 N N . LEU A 1 246 ? 57.225 0.005 -47.283 1.00 75.19 246 LEU A N 1
ATOM 2065 C CA . LEU A 1 246 ? 58.426 -0.406 -46.552 1.00 75.19 246 LEU A CA 1
ATOM 2066 C C . LEU A 1 246 ? 58.454 -1.905 -46.248 1.00 75.19 246 LEU A C 1
ATOM 2068 O O . LEU A 1 246 ? 59.540 -2.470 -46.151 1.00 75.19 246 LEU A O 1
ATOM 2072 N N . TYR A 1 247 ? 57.289 -2.533 -46.081 1.00 70.88 247 TYR A N 1
ATOM 2073 C CA . TYR A 1 247 ? 57.195 -3.954 -45.763 1.00 70.88 247 TYR A CA 1
ATOM 2074 C C . TYR A 1 247 ? 57.130 -4.849 -47.011 1.00 70.88 247 TYR A C 1
ATOM 2076 O O . TYR A 1 247 ? 57.857 -5.836 -47.086 1.00 70.88 247 TYR A O 1
ATOM 2084 N N . TYR A 1 248 ? 56.308 -4.501 -48.006 1.00 59.31 248 TYR A N 1
ATOM 2085 C CA . TYR A 1 248 ? 56.084 -5.326 -49.202 1.00 59.31 248 TYR A CA 1
ATOM 2086 C C . TYR A 1 248 ? 56.902 -4.905 -50.433 1.00 59.31 248 TYR A C 1
ATOM 2088 O O . TYR A 1 248 ? 56.928 -5.635 -51.420 1.00 59.31 248 TYR A O 1
ATOM 2096 N N . GLY A 1 249 ? 57.560 -3.740 -50.412 1.00 55.75 249 GLY A N 1
ATOM 2097 C CA . GLY A 1 249 ? 58.366 -3.230 -51.532 1.00 55.75 249 GLY A CA 1
ATOM 2098 C C . GLY A 1 249 ? 57.560 -2.717 -52.732 1.00 55.75 249 GLY A C 1
ATOM 2099 O O . GLY A 1 249 ? 58.143 -2.338 -53.745 1.00 55.75 249 GLY A O 1
ATOM 2100 N N . GLN A 1 250 ? 56.231 -2.689 -52.629 1.00 53.91 250 GLN A N 1
ATOM 2101 C CA . GLN A 1 250 ? 55.310 -2.217 -53.663 1.00 53.91 250 GLN A CA 1
ATOM 2102 C C . GLN A 1 250 ? 54.112 -1.502 -53.028 1.00 53.91 250 GLN A C 1
ATOM 2104 O O . GLN A 1 250 ? 53.774 -1.747 -51.867 1.00 53.91 250 GLN A O 1
ATOM 2109 N N . TYR A 1 251 ? 53.480 -0.589 -53.772 1.00 52.25 251 TYR A N 1
ATOM 2110 C CA . TYR A 1 251 ? 52.265 0.075 -53.300 1.00 52.25 251 TYR A CA 1
ATOM 2111 C C . TYR A 1 251 ? 51.082 -0.904 -53.326 1.00 52.25 251 TYR A C 1
ATOM 2113 O O . TYR A 1 251 ? 51.003 -1.730 -54.233 1.00 52.25 251 TYR A O 1
ATOM 2121 N N . PRO A 1 252 ? 50.162 -0.825 -52.351 1.00 47.22 252 PRO A N 1
ATOM 2122 C CA . PRO A 1 252 ? 48.988 -1.681 -52.337 1.00 47.22 252 PRO A CA 1
ATOM 2123 C C . PRO A 1 252 ? 48.107 -1.347 -53.537 1.00 47.22 252 PRO A C 1
ATOM 2125 O O . PRO A 1 252 ? 47.710 -0.189 -53.713 1.00 47.22 252 PRO A O 1
ATOM 2128 N N . ASP A 1 253 ? 47.807 -2.367 -54.342 1.00 44.53 253 ASP A N 1
ATOM 2129 C CA . ASP A 1 253 ? 46.874 -2.256 -55.454 1.00 44.53 253 ASP A CA 1
ATOM 2130 C C . ASP A 1 253 ? 45.531 -1.788 -54.901 1.00 44.53 253 ASP A C 1
ATOM 2132 O O . ASP A 1 253 ? 44.885 -2.453 -54.082 1.00 44.53 253 ASP A O 1
ATOM 2136 N N . TRP A 1 254 ? 45.124 -0.589 -55.310 1.00 39.97 254 TRP A N 1
ATOM 2137 C CA . TRP A 1 254 ? 43.802 -0.103 -54.980 1.00 39.97 254 TRP A CA 1
ATOM 2138 C C . TRP A 1 254 ? 42.807 -1.053 -55.633 1.00 39.97 254 TRP A C 1
ATOM 2140 O O . TRP A 1 254 ? 42.684 -1.082 -56.852 1.00 39.97 254 TRP A O 1
ATOM 2150 N N . ASN A 1 255 ? 42.048 -1.741 -54.784 1.00 40.56 255 ASN A N 1
ATOM 2151 C CA . ASN A 1 255 ? 40.710 -2.223 -55.080 1.00 40.56 255 ASN A CA 1
ATOM 2152 C C . ASN A 1 255 ? 40.598 -3.548 -55.858 1.00 40.56 255 ASN A C 1
ATOM 2154 O O . ASN A 1 255 ? 40.563 -3.554 -57.081 1.00 40.56 255 ASN A O 1
ATOM 2158 N N . TYR A 1 256 ? 40.407 -4.664 -55.137 1.00 36.34 256 TYR A N 1
ATOM 2159 C CA . TYR A 1 256 ? 39.883 -5.898 -55.749 1.00 36.34 256 TYR A CA 1
ATOM 2160 C C . TYR A 1 256 ? 38.905 -6.720 -54.898 1.00 36.34 256 TYR A C 1
ATOM 2162 O O . TYR A 1 256 ? 38.623 -7.860 -55.244 1.00 36.34 256 TYR A O 1
ATOM 2170 N N . ASN A 1 257 ? 38.352 -6.185 -53.803 1.00 36.50 257 ASN A N 1
ATOM 2171 C CA . ASN A 1 257 ? 37.415 -6.953 -52.969 1.00 36.50 257 ASN A CA 1
ATOM 2172 C C . ASN A 1 257 ? 36.311 -6.109 -52.332 1.00 36.50 257 ASN A C 1
ATOM 2174 O O . ASN A 1 257 ? 36.060 -6.198 -51.136 1.00 36.50 257 ASN A O 1
ATOM 2178 N N . ASN A 1 258 ? 35.613 -5.309 -53.136 1.00 34.94 258 ASN A N 1
ATOM 2179 C CA . ASN A 1 258 ? 34.325 -4.784 -52.706 1.00 34.94 258 ASN A CA 1
ATOM 2180 C C . ASN A 1 258 ? 33.340 -4.669 -53.866 1.00 34.94 258 ASN A C 1
ATOM 2182 O O . ASN A 1 258 ? 33.776 -4.675 -55.007 1.00 34.94 258 ASN A O 1
ATOM 2186 N N . TRP A 1 259 ? 32.034 -4.590 -53.575 1.00 35.81 259 TRP A N 1
ATOM 2187 C CA . TRP A 1 259 ? 30.881 -4.662 -54.504 1.00 35.81 259 TRP A CA 1
ATOM 2188 C C . TRP A 1 259 ? 31.044 -3.987 -55.889 1.00 35.81 259 TRP A C 1
ATOM 2190 O O . TRP A 1 259 ? 30.443 -4.434 -56.860 1.00 35.81 259 TRP A O 1
ATOM 2200 N N . TRP A 1 260 ? 31.894 -2.967 -56.015 1.00 36.44 260 TRP A N 1
ATOM 2201 C CA . TRP A 1 260 ? 32.247 -2.295 -57.273 1.00 36.44 260 TRP A CA 1
ATOM 2202 C C . TRP A 1 260 ? 33.175 -3.094 -58.193 1.00 36.44 260 TRP A C 1
ATOM 2204 O O . TRP A 1 260 ? 33.100 -2.946 -59.409 1.00 36.44 260 TRP A O 1
ATOM 2214 N N . GLY A 1 261 ? 34.000 -3.981 -57.640 1.00 41.31 261 GLY A N 1
ATOM 2215 C CA . GLY A 1 261 ? 34.764 -4.966 -58.393 1.00 41.31 261 GLY A CA 1
ATOM 2216 C C . GLY A 1 261 ? 33.854 -5.829 -59.262 1.00 41.31 261 GLY A C 1
ATOM 2217 O O . GLY A 1 261 ? 34.223 -6.121 -60.380 1.00 41.31 261 GLY A O 1
ATOM 2218 N N . ASN A 1 262 ? 32.621 -6.138 -58.852 1.00 42.34 262 ASN A N 1
ATOM 2219 C CA . ASN A 1 262 ? 31.701 -6.907 -59.702 1.00 42.34 262 ASN A CA 1
ATOM 2220 C C . ASN A 1 262 ? 31.075 -6.093 -60.847 1.00 42.34 262 ASN A C 1
ATOM 2222 O O . ASN A 1 262 ? 30.681 -6.681 -61.847 1.00 42.34 262 ASN A O 1
ATOM 2226 N N . ILE A 1 263 ? 31.008 -4.762 -60.734 1.00 44.56 263 ILE A N 1
ATOM 2227 C CA . ILE A 1 263 ? 30.511 -3.881 -61.807 1.00 44.56 263 ILE A CA 1
ATOM 2228 C C . ILE A 1 263 ? 31.627 -3.618 -62.832 1.00 44.56 263 ILE A C 1
ATOM 2230 O O . ILE A 1 263 ? 31.377 -3.622 -64.033 1.00 44.56 263 ILE A O 1
ATOM 2234 N N . TRP A 1 264 ? 32.875 -3.450 -62.378 1.00 46.44 264 TRP A N 1
ATOM 2235 C CA . TRP A 1 264 ? 34.025 -3.156 -63.246 1.00 46.44 264 TRP A CA 1
ATOM 2236 C C . TRP A 1 264 ? 34.760 -4.401 -63.766 1.00 46.44 264 TRP A C 1
ATOM 2238 O O . TRP A 1 264 ? 35.389 -4.355 -64.820 1.00 46.44 264 TRP A O 1
ATOM 2248 N N . ASN A 1 265 ? 34.658 -5.534 -63.074 1.00 48.31 265 ASN A N 1
ATOM 2249 C CA . ASN A 1 265 ? 35.253 -6.814 -63.469 1.00 48.31 265 ASN A CA 1
ATOM 2250 C C . ASN A 1 265 ? 34.268 -7.693 -64.262 1.00 48.31 265 ASN A C 1
ATOM 2252 O O . ASN A 1 265 ? 34.445 -8.908 -64.344 1.00 48.31 265 ASN A O 1
ATOM 2256 N N . ASP A 1 266 ? 33.229 -7.091 -64.851 1.00 62.16 266 ASP A N 1
ATOM 2257 C CA . ASP A 1 266 ? 32.362 -7.764 -65.811 1.00 62.16 266 ASP A CA 1
ATOM 2258 C C . ASP A 1 266 ? 33.204 -8.187 -67.025 1.00 62.16 266 ASP A C 1
ATOM 2260 O O . ASP A 1 266 ? 33.744 -7.363 -67.771 1.00 62.16 266 ASP A O 1
ATOM 2264 N N . GLN A 1 267 ? 33.352 -9.501 -67.209 1.00 64.75 267 GLN A N 1
ATOM 2265 C CA . GLN A 1 267 ? 34.144 -10.063 -68.297 1.00 64.75 267 GLN A CA 1
ATOM 2266 C C . GLN A 1 267 ? 33.649 -9.588 -69.667 1.00 64.75 267 GLN A C 1
ATOM 2268 O O . GLN A 1 267 ? 34.466 -9.366 -70.557 1.00 64.75 267 GLN A O 1
ATOM 2273 N N . ASN A 1 268 ? 32.344 -9.388 -69.839 1.00 73.81 268 ASN A N 1
ATOM 2274 C CA . ASN A 1 268 ? 31.769 -8.932 -71.095 1.00 73.81 268 ASN A CA 1
ATOM 2275 C C . ASN A 1 268 ? 32.085 -7.455 -71.354 1.00 73.81 268 ASN A C 1
ATOM 2277 O O . ASN A 1 268 ? 32.462 -7.110 -72.473 1.00 73.81 268 ASN A O 1
ATOM 2281 N N . ALA A 1 269 ? 32.042 -6.607 -70.322 1.00 75.62 269 ALA A N 1
ATOM 2282 C CA . ALA A 1 269 ? 32.485 -5.213 -70.420 1.00 75.62 269 ALA A CA 1
ATOM 2283 C C . ALA A 1 269 ? 33.979 -5.117 -70.770 1.00 75.62 269 ALA A C 1
ATOM 2285 O O . ALA A 1 269 ? 34.374 -4.398 -71.691 1.00 75.62 269 ALA A O 1
ATOM 2286 N N . ARG A 1 270 ? 34.823 -5.912 -70.101 1.00 76.69 270 ARG A N 1
ATOM 2287 C CA . ARG A 1 270 ? 36.264 -5.976 -70.395 1.00 76.69 270 ARG A CA 1
ATOM 2288 C C . ARG A 1 270 ? 36.555 -6.512 -71.796 1.00 76.69 270 ARG A C 1
ATOM 2290 O O . ARG A 1 270 ? 37.434 -5.982 -72.470 1.00 76.69 270 ARG A O 1
ATOM 2297 N N . ASN A 1 271 ? 35.805 -7.511 -72.259 1.00 75.94 271 ASN A N 1
ATOM 2298 C CA . ASN A 1 271 ? 35.916 -8.041 -73.618 1.00 75.94 271 ASN A CA 1
ATOM 2299 C C . ASN A 1 271 ? 35.448 -7.021 -74.669 1.00 75.94 271 ASN A C 1
ATOM 2301 O O . ASN A 1 271 ? 36.058 -6.932 -75.734 1.00 75.94 271 ASN A O 1
ATOM 2305 N N . ALA A 1 272 ? 34.414 -6.225 -74.380 1.00 79.06 272 ALA A N 1
ATOM 2306 C CA . ALA A 1 272 ? 33.975 -5.136 -75.254 1.00 79.06 272 ALA A CA 1
ATOM 2307 C C . ALA A 1 272 ? 35.063 -4.057 -75.392 1.00 79.06 272 ALA A C 1
ATOM 2309 O O . ALA A 1 272 ? 35.377 -3.627 -76.503 1.00 79.06 272 ALA A O 1
ATOM 2310 N N . PHE A 1 273 ? 35.715 -3.689 -74.284 1.00 85.94 273 PHE A N 1
ATOM 2311 C CA . PHE A 1 273 ? 36.868 -2.786 -74.308 1.00 85.94 273 PHE A CA 1
ATOM 2312 C C . PHE A 1 273 ? 38.061 -3.392 -75.062 1.00 85.94 273 PHE A C 1
ATOM 2314 O O . PHE A 1 273 ? 38.649 -2.725 -75.910 1.00 85.94 273 PHE A O 1
ATOM 2321 N N . TYR A 1 274 ? 38.376 -4.673 -74.834 1.00 78.62 274 TYR A N 1
ATOM 2322 C CA . TYR A 1 274 ? 39.443 -5.380 -75.550 1.00 78.62 274 TYR A CA 1
ATOM 2323 C C . TYR A 1 274 ? 39.167 -5.470 -77.056 1.00 78.62 274 TYR A C 1
ATOM 2325 O O . TYR A 1 274 ? 40.069 -5.267 -77.858 1.00 78.62 274 TYR A O 1
ATOM 2333 N N . THR A 1 275 ? 37.918 -5.699 -77.464 1.00 88.44 275 THR A N 1
ATOM 2334 C CA . THR A 1 275 ? 37.526 -5.720 -78.884 1.00 88.44 275 THR A CA 1
ATOM 2335 C C . THR A 1 275 ? 37.788 -4.371 -79.554 1.00 88.44 275 THR A C 1
ATOM 2337 O O . THR A 1 275 ? 38.200 -4.324 -80.710 1.00 88.44 275 THR A O 1
ATOM 2340 N N . LYS A 1 276 ? 37.594 -3.266 -78.822 1.00 89.00 276 LYS A N 1
ATOM 2341 C CA . LYS A 1 276 ? 37.829 -1.910 -79.329 1.00 89.00 276 LYS A CA 1
ATOM 2342 C C . LYS A 1 276 ? 39.305 -1.496 -79.294 1.00 89.00 276 LYS A C 1
ATOM 2344 O O . LYS A 1 276 ? 39.769 -0.850 -80.228 1.00 89.00 276 LYS A O 1
ATOM 2349 N N . TYR A 1 277 ? 40.039 -1.853 -78.239 1.00 88.44 277 TYR A N 1
ATOM 2350 C CA . TYR A 1 277 ? 41.374 -1.305 -77.955 1.00 88.44 277 TYR A CA 1
ATOM 2351 C C . TYR A 1 277 ? 42.515 -2.334 -77.956 1.00 88.44 277 TYR A C 1
ATOM 2353 O O . TYR A 1 277 ? 43.667 -1.960 -77.753 1.00 88.44 277 TYR A O 1
ATOM 2361 N N . SER A 1 278 ? 42.225 -3.619 -78.185 1.00 86.94 278 SER A N 1
ATOM 2362 C CA . SER A 1 278 ? 43.183 -4.746 -78.186 1.00 86.94 278 SER A CA 1
ATOM 2363 C C . SER A 1 278 ? 44.035 -4.874 -76.913 1.00 86.94 278 SER A C 1
ATOM 2365 O O . SER A 1 278 ? 45.104 -5.483 -76.913 1.00 86.94 278 SER A O 1
ATOM 2367 N N . ARG A 1 279 ? 43.553 -4.306 -75.805 1.00 82.81 279 ARG A N 1
ATOM 2368 C CA . ARG A 1 279 ? 44.118 -4.434 -74.460 1.00 82.81 279 ARG A CA 1
ATOM 2369 C C . ARG A 1 279 ? 43.009 -4.339 -73.423 1.00 82.81 279 ARG A C 1
ATOM 2371 O O . ARG A 1 279 ? 41.932 -3.821 -73.710 1.00 82.81 279 ARG A O 1
ATOM 2378 N N . TYR A 1 280 ? 43.287 -4.814 -72.216 1.00 74.31 280 TYR A N 1
ATOM 2379 C CA . TYR A 1 280 ? 42.359 -4.675 -71.099 1.00 74.31 280 TYR A CA 1
ATOM 2380 C C . TYR A 1 280 ? 42.433 -3.269 -70.476 1.00 74.31 280 TYR A C 1
ATOM 2382 O O . TYR A 1 280 ? 43.498 -2.641 -70.519 1.00 74.31 280 TYR A O 1
ATOM 2390 N N . PRO A 1 281 ? 41.314 -2.765 -69.921 1.00 68.75 281 PRO A N 1
ATOM 2391 C CA . PRO A 1 281 ? 41.289 -1.489 -69.217 1.00 68.75 281 PRO A CA 1
ATOM 2392 C C . PRO A 1 281 ? 42.174 -1.553 -67.966 1.00 68.75 281 PRO A C 1
ATOM 2394 O O . PRO A 1 281 ? 42.246 -2.572 -67.276 1.00 68.75 281 PRO A O 1
ATOM 2397 N N . SER A 1 282 ? 42.867 -0.452 -67.697 1.00 65.00 282 SER A N 1
ATOM 2398 C CA . SER A 1 282 ? 43.885 -0.327 -66.648 1.00 65.00 282 SER A CA 1
ATOM 2399 C C . SER A 1 282 ? 43.657 0.866 -65.721 1.00 65.00 282 SER A C 1
ATOM 2401 O O . SER A 1 282 ? 44.170 0.875 -64.605 1.00 65.00 282 SER A O 1
ATOM 2403 N N . THR A 1 283 ? 42.858 1.845 -66.147 1.00 64.69 283 THR A N 1
ATOM 2404 C CA . THR A 1 283 ? 42.458 2.994 -65.326 1.00 64.69 283 THR A CA 1
ATOM 2405 C C . THR A 1 283 ? 40.961 2.985 -65.050 1.00 64.69 283 THR A C 1
ATOM 2407 O O . THR A 1 283 ? 40.178 2.330 -65.740 1.00 64.69 283 THR A O 1
ATOM 2410 N N . TYR A 1 284 ? 40.543 3.741 -64.040 1.00 57.12 284 TYR A N 1
ATOM 2411 C CA . TYR A 1 284 ? 39.142 3.860 -63.659 1.00 57.12 284 TYR A CA 1
ATOM 2412 C C . TYR A 1 284 ? 38.259 4.376 -64.812 1.00 57.12 284 TYR A C 1
ATOM 2414 O O . TYR A 1 284 ? 37.184 3.836 -65.073 1.00 57.12 284 TYR A O 1
ATOM 2422 N N . GLU A 1 285 ? 38.730 5.382 -65.547 1.00 65.44 285 GLU A N 1
ATOM 2423 C CA . GLU A 1 285 ? 38.045 5.947 -66.710 1.00 65.44 285 GLU A CA 1
ATOM 2424 C C . GLU A 1 285 ? 37.898 4.919 -67.839 1.00 65.44 285 GLU A C 1
ATOM 2426 O O . GLU A 1 285 ? 36.853 4.865 -68.486 1.00 65.44 285 GLU A O 1
ATOM 2431 N N . GLU A 1 286 ? 38.908 4.066 -68.038 1.00 74.75 286 GLU A N 1
ATOM 2432 C CA . GLU A 1 286 ? 38.876 2.982 -69.026 1.00 74.75 286 GLU A CA 1
ATOM 2433 C C . GLU A 1 286 ? 37.885 1.881 -68.629 1.00 74.75 286 GLU A C 1
ATOM 2435 O O . GLU A 1 286 ? 37.158 1.370 -69.479 1.00 74.75 286 GLU A O 1
ATOM 2440 N N . TYR A 1 287 ? 37.787 1.551 -67.338 1.00 72.25 287 TYR A N 1
ATOM 2441 C CA . TYR A 1 287 ? 36.747 0.654 -66.828 1.00 72.25 287 TYR A CA 1
ATOM 2442 C C . TYR A 1 287 ? 35.345 1.265 -66.999 1.00 72.25 287 TYR A C 1
ATOM 2444 O O . TYR A 1 287 ? 34.423 0.565 -67.430 1.00 72.25 287 TYR A O 1
ATOM 2452 N N . ARG A 1 288 ? 35.193 2.580 -66.773 1.00 69.62 288 ARG A N 1
ATOM 2453 C CA . ARG A 1 288 ? 33.960 3.343 -67.058 1.00 69.62 288 ARG A CA 1
ATOM 2454 C C . ARG A 1 288 ? 33.537 3.266 -68.508 1.00 69.62 288 ARG A C 1
ATOM 2456 O O . ARG A 1 288 ? 32.361 3.031 -68.793 1.00 69.62 288 ARG A O 1
ATOM 2463 N N . GLU A 1 289 ? 34.490 3.414 -69.412 1.00 78.31 289 GLU A N 1
ATOM 2464 C CA . GLU A 1 289 ? 34.239 3.254 -70.834 1.00 78.31 289 GLU A CA 1
ATOM 2465 C C . GLU A 1 289 ? 33.897 1.802 -71.194 1.00 78.31 289 GLU A C 1
ATOM 2467 O O . GLU A 1 289 ? 32.955 1.580 -71.947 1.00 78.31 289 GLU A O 1
ATOM 2472 N N . ALA A 1 290 ? 34.588 0.809 -70.626 1.00 78.25 290 ALA A N 1
ATOM 2473 C CA . ALA A 1 290 ? 34.308 -0.610 -70.856 1.00 78.25 290 ALA A CA 1
ATOM 2474 C C . ALA A 1 290 ? 32.848 -0.975 -70.540 1.00 78.25 290 ALA A C 1
ATOM 2476 O O . ALA A 1 290 ? 32.184 -1.660 -71.320 1.00 78.25 290 ALA A O 1
ATOM 2477 N N . TYR A 1 291 ? 32.329 -0.463 -69.424 1.00 75.00 291 TYR A N 1
ATOM 2478 C CA . TYR A 1 291 ? 30.940 -0.669 -69.020 1.00 75.00 291 TYR A CA 1
ATOM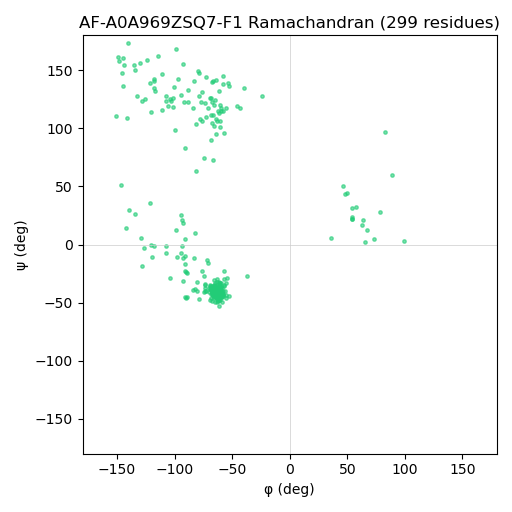 2479 C C . TYR A 1 291 ? 29.953 0.020 -69.969 1.00 75.00 291 TYR A C 1
ATOM 2481 O O . TYR A 1 291 ? 28.963 -0.588 -70.375 1.00 75.00 291 TYR A O 1
ATOM 2489 N N . TYR A 1 292 ? 30.252 1.254 -70.391 1.00 77.38 292 TYR A N 1
ATOM 2490 C CA . TYR A 1 292 ? 29.453 1.956 -71.396 1.00 77.38 292 TYR A CA 1
ATOM 2491 C C . TYR A 1 292 ? 29.442 1.218 -72.742 1.00 77.38 292 TYR A C 1
ATOM 2493 O O . TYR A 1 292 ? 28.388 1.085 -73.354 1.00 77.38 292 TYR A O 1
ATOM 2501 N N . LEU A 1 293 ? 30.584 0.690 -73.193 1.00 81.62 293 LEU A N 1
ATOM 2502 C CA . LEU A 1 293 ? 30.695 -0.032 -74.465 1.00 81.62 293 LEU A CA 1
ATOM 2503 C C . LEU A 1 293 ? 29.819 -1.285 -74.518 1.00 81.62 293 LEU A C 1
ATOM 2505 O O . LEU A 1 293 ? 29.318 -1.619 -75.588 1.00 81.62 293 LEU A O 1
ATOM 2509 N N . TYR A 1 294 ? 29.646 -1.977 -73.391 1.00 81.44 294 TYR A N 1
ATOM 2510 C CA . TYR A 1 294 ? 28.847 -3.200 -73.343 1.00 81.44 294 TYR A CA 1
ATOM 2511 C C . TYR A 1 294 ? 27.372 -2.946 -73.010 1.00 81.44 294 TYR A C 1
ATOM 2513 O O . TYR A 1 294 ? 26.494 -3.476 -73.686 1.00 81.44 294 TYR A O 1
ATOM 2521 N N . TYR A 1 295 ? 27.082 -2.111 -72.008 1.00 74.81 295 TYR A N 1
ATOM 2522 C CA . TYR A 1 295 ? 25.712 -1.873 -71.537 1.00 74.81 295 TYR A CA 1
ATOM 2523 C C . TYR A 1 295 ? 25.019 -0.676 -72.197 1.00 74.81 295 TYR A C 1
ATOM 2525 O O . TYR A 1 295 ? 23.813 -0.510 -72.031 1.00 74.81 295 TYR A O 1
ATOM 2533 N N . ASN A 1 296 ? 25.755 0.159 -72.936 1.00 78.44 296 ASN A N 1
ATOM 2534 C CA . ASN A 1 296 ? 25.275 1.399 -73.556 1.00 78.44 296 ASN A CA 1
ATOM 2535 C C . ASN A 1 296 ? 24.599 2.366 -72.561 1.00 78.44 296 ASN A C 1
ATOM 2537 O O . ASN A 1 296 ? 23.672 3.102 -72.898 1.00 78.44 296 ASN A O 1
ATOM 2541 N N . VAL A 1 297 ? 25.058 2.339 -71.307 1.00 67.50 297 VAL A N 1
ATOM 2542 C CA . VAL A 1 297 ? 24.572 3.170 -70.202 1.00 67.50 297 VAL A CA 1
ATOM 2543 C C . VAL A 1 297 ? 25.779 3.759 -69.491 1.00 67.50 297 VAL A C 1
ATOM 2545 O O . VAL A 1 297 ? 26.696 3.032 -69.107 1.00 67.50 297 VAL A O 1
ATOM 2548 N N . TYR A 1 298 ? 25.787 5.082 -69.310 1.00 63.94 298 TYR A N 1
ATOM 2549 C CA . TYR A 1 298 ? 26.734 5.703 -68.393 1.00 63.94 298 TYR A CA 1
ATOM 2550 C C . TYR A 1 298 ? 26.226 5.464 -66.973 1.00 63.94 298 TYR A C 1
ATOM 2552 O O . TYR A 1 298 ? 25.089 5.841 -66.680 1.00 63.94 298 TYR A O 1
ATOM 2560 N N . PRO A 1 299 ? 27.015 4.831 -66.090 1.00 55.38 299 PRO A N 1
ATOM 2561 C CA . PRO A 1 299 ? 26.626 4.732 -64.695 1.00 55.38 299 PRO A CA 1
ATOM 2562 C C . PRO A 1 299 ? 26.476 6.158 -64.150 1.00 55.38 299 PRO A C 1
ATOM 2564 O O . PRO A 1 299 ? 27.437 6.925 -64.172 1.00 55.38 299 PRO A O 1
ATOM 2567 N N . ASN A 1 300 ? 25.261 6.518 -63.731 1.00 49.97 300 ASN A N 1
ATOM 2568 C CA . ASN A 1 300 ? 24.974 7.787 -63.065 1.00 49.97 300 ASN A CA 1
ATOM 2569 C C . ASN A 1 300 ? 25.476 7.694 -61.623 1.00 49.97 300 ASN A C 1
ATOM 2571 O O . ASN A 1 300 ? 25.221 6.688 -60.957 1.00 49.97 300 ASN A O 1
ATOM 2575 N N . TRP A 1 301 ? 26.226 8.703 -61.185 1.00 48.75 301 TRP A N 1
ATOM 2576 C CA . TRP A 1 301 ? 26.802 8.785 -59.843 1.00 48.75 301 TRP A CA 1
ATOM 2577 C C . TRP A 1 301 ? 25.970 9.742 -59.003 1.00 48.75 301 TRP A C 1
ATOM 2579 O O . TRP A 1 301 ? 25.631 10.825 -59.533 1.00 48.75 301 TRP A O 1
#

pLDDT: mean 71.82, std 18.4, range [31.89, 97.31]

Sequence (301 aa):
MKKFTRVLTLLIAILVLSQSMVYASGTRSTKRVWQGPLQVFYNEQAVQLSTQPMIIENRTYLPIRAIAEALNMNVEWVDATRSIRITDRAGAKAPSSDIQYYAQEVTQKSAEIADLKAKLAKIEKEKDEKIAQLEKDKKDIQKKLDDANEKLKGYGYYGYNDYWRNYYGWDDANARDAYFKKYSRYPSTYDERREAYYLYYGRYPDWSYNNWWGNGWNDQNIINAYYNKYKTYPSTESQYREAYYLYYGQYPDWNYNNWWGNIWNDQNARNAFYTKYSRYPSTYEEYREAYYLYYNVYPNW

Nearest PDB structures (foldseek):
  8d4a-assembly1_A  TM=1.581E-01  e=8.207E+00  Sulfuricurvum sp. PC08-66

Foldseek 3Di:
DVVVVVVVVVVVVVVVVVPPDDPPPPPPPDWDKDFDPDWDDDPNHTQDAPDTWIQTPNDIDGDPVSVLVVVVWDWDQDPVVRDIDIGRDVPCPPPVVVVVVVVVVCVVVVVVVVVVVVVVVVVVVVVVVVVVVVVVVVVVVVVVVVVVVVVVVVPPPDDDDPPPVVVQVLPPPQLQVLLCVVPVDGQDDPVSSQVSCCSRVVDGRDPPPPPPDDDDQPPVQLQVLLCVVPVDGDDDPVSSQVSNCSRVVDGDDPDDDGPVVCLLVPPQLQVLLCVVPVDGDDDPVSSQVSNCSR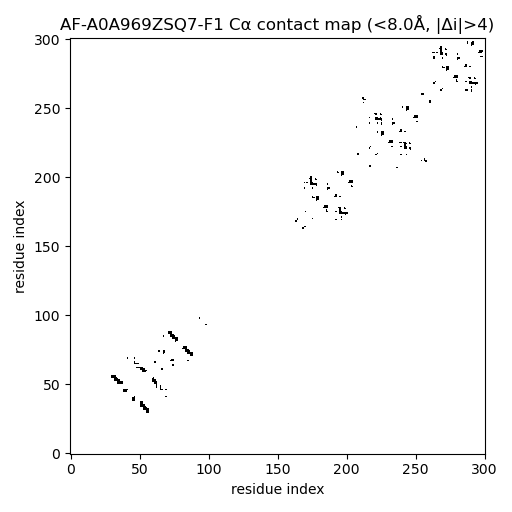VVDRPDD